Protein AF-A0A3D6D9X5-F1 (afdb_monomer_lite)

pLDDT: mean 89.34, std 12.93, range [34.41, 98.62]

Secondary structure (DSSP, 8-state):
-TTHHHHTTT--SEEEEET-SSSSEEESS--SSPPPS-S-EEE---HHHHSTT--HHHHHH---HHHHHHHHHHHHHHHHHTT--EEEE--B-----SSS--TT---S-HHHHHHHHHHHHHHHHHTT-EEEEE-TT-B-HHHHHHHHHTT----EEESSHHHHHHHHHTT----EEEE-SSEEEEESS-GGGG--S----SPP-HHHHHHHHHHHT-EEE-TTS-SS-PEEEES---SS--TT-EEEES---HHHHHHHHHHHTTSS--------

Radius of gyration: 20.23 Å; chains: 1; bounding box: 42×40×68 Å

Sequence (276 aa):
MYLVSALGLLLSGEIFLVNADTGNTVLTSVPSSILPASDVVGADIPLDVLLRDIDYLVLGACSDFSVIEALGRQIGRYLKSLGVDFWVFGSFKVIADEKTVPFDRISKSPYLTAHTIASLSRGLQIAGVVPVFDFRKGYDIDVIQALISRRAIYPFVVNDTDVAKSIKEQGFFRPYFVDMGNIWLLSEGNASYLEYSWEDLAPFDLEGIRREILRKSIVLLKPETFEGKGKIFIRELPERIPSDGAVVIFAGDPWLVELAKAVLKRKEPATGRKNW

Structure (mmCIF, N/CA/C/O backbone):
data_AF-A0A3D6D9X5-F1
#
_entry.id   AF-A0A3D6D9X5-F1
#
loop_
_atom_site.group_PDB
_atom_site.id
_atom_site.type_symbol
_atom_site.label_atom_id
_atom_site.label_alt_id
_atom_site.label_comp_id
_atom_site.label_asym_id
_atom_site.label_entity_id
_atom_site.label_seq_id
_atom_site.pdbx_PDB_ins_code
_atom_site.Cartn_x
_atom_site.Cartn_y
_atom_site.Cartn_z
_atom_site.occupancy
_atom_site.B_iso_or_equiv
_atom_site.auth_seq_id
_atom_site.auth_comp_id
_atom_site.auth_asym_id
_atom_site.auth_atom_id
_atom_site.pdbx_PDB_model_num
ATOM 1 N N . MET A 1 1 ? 0.322 -5.883 -36.326 1.00 42.81 1 MET A N 1
ATOM 2 C CA . MET A 1 1 ? 1.780 -6.122 -36.233 1.00 42.81 1 MET A CA 1
ATOM 3 C C . MET A 1 1 ? 2.637 -4.990 -36.822 1.00 42.81 1 MET A C 1
ATOM 5 O O . MET A 1 1 ? 3.736 -4.802 -36.337 1.00 42.81 1 MET A O 1
ATOM 9 N N . TYR A 1 2 ? 2.152 -4.183 -37.781 1.00 34.41 2 TYR A N 1
ATOM 10 C CA . TYR A 1 2 ? 2.924 -3.060 -38.362 1.00 34.41 2 TYR A CA 1
ATOM 11 C C . TYR A 1 2 ? 2.866 -1.721 -37.593 1.00 34.41 2 TYR A C 1
ATOM 13 O O . TYR A 1 2 ? 3.627 -0.815 -37.907 1.00 34.41 2 TYR A O 1
ATOM 21 N N . LEU A 1 3 ? 1.989 -1.575 -36.589 1.00 39.81 3 LEU A N 1
ATOM 22 C CA . LEU A 1 3 ? 1.875 -0.325 -35.816 1.00 39.81 3 LEU A CA 1
ATOM 23 C C . LEU A 1 3 ? 2.939 -0.198 -34.707 1.00 39.81 3 LEU A C 1
ATOM 25 O O . LEU A 1 3 ? 3.335 0.907 -34.357 1.00 39.81 3 LEU A O 1
ATOM 29 N N . VAL A 1 4 ? 3.414 -1.329 -34.173 1.00 44.12 4 VAL A N 1
ATOM 30 C CA . VAL A 1 4 ? 4.339 -1.377 -33.022 1.00 44.12 4 VAL A CA 1
ATOM 31 C C . VAL A 1 4 ? 5.759 -0.974 -33.433 1.00 44.12 4 VAL A C 1
ATOM 33 O O . VAL A 1 4 ? 6.450 -0.281 -32.694 1.00 44.12 4 VAL A O 1
ATOM 36 N N . SER A 1 5 ? 6.175 -1.320 -34.652 1.00 41.38 5 SER A N 1
ATOM 37 C CA . SER A 1 5 ? 7.499 -0.980 -35.184 1.00 41.38 5 SER A CA 1
ATOM 38 C C . SER A 1 5 ? 7.650 0.495 -35.575 1.00 41.38 5 SER A C 1
ATOM 40 O O . SER A 1 5 ? 8.768 1.001 -35.585 1.00 41.38 5 SER A O 1
ATOM 42 N N . ALA A 1 6 ? 6.551 1.206 -35.852 1.00 37.34 6 ALA A N 1
ATOM 43 C CA . ALA A 1 6 ? 6.591 2.633 -36.182 1.00 37.34 6 ALA A CA 1
ATOM 44 C C . ALA A 1 6 ? 6.652 3.545 -34.938 1.00 37.34 6 ALA A C 1
ATOM 46 O O . ALA A 1 6 ? 7.171 4.654 -35.030 1.00 37.34 6 ALA A O 1
ATOM 47 N N . LEU A 1 7 ? 6.178 3.082 -33.771 1.00 43.72 7 LEU A N 1
ATOM 48 C CA . LEU A 1 7 ? 6.275 3.831 -32.508 1.00 43.72 7 LEU A CA 1
ATOM 49 C C . LEU A 1 7 ? 7.650 3.714 -31.831 1.00 43.72 7 LEU A C 1
ATOM 51 O O . LEU A 1 7 ? 8.081 4.659 -31.175 1.00 43.72 7 LEU A O 1
ATOM 55 N N . GLY A 1 8 ? 8.369 2.606 -32.039 1.00 38.84 8 GLY A N 1
ATOM 56 C CA . GLY A 1 8 ? 9.698 2.381 -31.449 1.00 38.84 8 GLY A CA 1
ATOM 57 C C . GLY A 1 8 ? 10.816 3.291 -31.980 1.00 38.84 8 GLY A C 1
ATOM 58 O O . GLY A 1 8 ? 11.919 3.272 -31.449 1.00 38.84 8 GLY A O 1
ATOM 59 N N . LEU A 1 9 ? 10.553 4.091 -33.020 1.00 40.50 9 LEU A N 1
ATOM 60 C CA . LEU A 1 9 ? 11.548 4.961 -33.662 1.00 40.50 9 LEU A CA 1
ATOM 61 C C . LEU A 1 9 ? 11.472 6.436 -33.234 1.00 40.50 9 LEU A C 1
ATOM 63 O O . LEU A 1 9 ? 12.337 7.212 -33.633 1.00 40.50 9 LEU A O 1
ATOM 67 N N . LEU A 1 10 ? 10.479 6.838 -32.430 1.00 43.75 10 LEU A N 1
ATOM 68 C CA . LEU A 1 10 ? 10.271 8.249 -32.057 1.00 43.75 10 LEU A CA 1
ATOM 69 C C . LEU A 1 10 ? 10.303 8.537 -30.550 1.00 43.75 10 LEU A C 1
ATOM 71 O O . LEU A 1 10 ? 10.347 9.703 -30.167 1.00 43.75 10 LEU A O 1
ATOM 75 N N . LEU A 1 11 ? 10.333 7.515 -29.692 1.00 49.78 11 LEU A N 1
ATOM 76 C CA . LEU A 1 11 ? 10.410 7.677 -28.239 1.00 49.78 11 LEU A CA 1
ATOM 77 C C . LEU A 1 11 ? 11.507 6.752 -27.713 1.00 49.78 11 LEU A C 1
ATOM 79 O O . LEU A 1 11 ? 11.450 5.545 -27.909 1.00 49.78 11 LEU A O 1
ATOM 83 N N . SER A 1 12 ? 12.526 7.314 -27.065 1.00 59.97 12 SER A N 1
ATOM 84 C CA . SER A 1 12 ? 13.685 6.601 -26.507 1.00 59.97 12 SER A CA 1
ATOM 85 C C . SER A 1 12 ? 13.349 5.766 -25.258 1.00 59.97 12 SER A C 1
ATOM 87 O O . SER A 1 12 ? 14.160 5.693 -24.337 1.00 59.97 12 SER A O 1
ATOM 89 N N . GLY A 1 13 ? 12.131 5.229 -25.177 1.00 70.75 13 GLY A N 1
ATOM 90 C CA . GLY A 1 13 ? 11.592 4.533 -24.016 1.00 70.75 13 GLY A CA 1
ATOM 91 C C . GLY A 1 13 ? 11.236 3.086 -24.328 1.00 70.75 13 GLY A C 1
ATOM 92 O O . GLY A 1 13 ? 10.819 2.767 -25.442 1.00 70.75 13 GLY A O 1
ATOM 93 N N . GLU A 1 14 ? 11.402 2.205 -23.346 1.00 89.12 14 GLU A N 1
ATOM 94 C CA . GLU A 1 14 ? 11.004 0.806 -23.482 1.00 89.12 14 GLU A CA 1
ATOM 95 C C . GLU A 1 14 ? 9.488 0.647 -23.369 1.00 89.12 14 GLU A C 1
ATOM 97 O O . GLU A 1 14 ? 8.812 1.356 -22.623 1.00 89.12 14 GLU A O 1
ATOM 102 N N . ILE A 1 15 ? 8.954 -0.297 -24.134 1.00 89.81 15 ILE A N 1
ATOM 103 C CA . ILE A 1 15 ? 7.521 -0.547 -24.258 1.00 89.81 15 ILE A CA 1
ATOM 104 C C . ILE A 1 15 ? 7.143 -1.700 -23.336 1.00 89.81 15 ILE A C 1
ATOM 106 O O . ILE A 1 15 ? 7.773 -2.752 -23.387 1.00 89.81 15 ILE A O 1
ATOM 110 N N . PHE A 1 16 ? 6.080 -1.515 -22.558 1.00 91.50 16 PHE A N 1
ATOM 111 C CA . PHE A 1 16 ? 5.410 -2.565 -21.801 1.00 91.50 16 PHE A CA 1
ATOM 112 C C . PHE A 1 16 ? 3.998 -2.766 -22.350 1.00 91.50 16 PHE A C 1
ATOM 114 O O . PHE A 1 16 ? 3.249 -1.804 -22.525 1.00 91.50 16 PHE A O 1
ATOM 121 N N . LEU A 1 17 ? 3.633 -4.011 -22.641 1.00 89.75 17 LEU A N 1
ATOM 122 C CA . LEU A 1 17 ? 2.318 -4.371 -23.164 1.00 89.75 17 LEU A CA 1
ATOM 123 C C . LEU A 1 17 ? 1.359 -4.712 -22.021 1.00 89.75 17 LEU A C 1
ATOM 125 O O . LEU A 1 17 ? 1.711 -5.456 -21.110 1.00 89.75 17 LEU A O 1
ATOM 129 N N . VAL A 1 18 ? 0.128 -4.208 -22.070 1.00 88.38 18 VAL A N 1
ATOM 130 C CA . VAL A 1 18 ? -0.874 -4.511 -21.038 1.00 88.38 18 VAL A CA 1
ATOM 131 C C . VAL A 1 18 ? -1.609 -5.809 -21.386 1.00 88.38 18 VAL A C 1
ATOM 133 O O . VAL A 1 18 ? -2.192 -5.919 -22.463 1.00 88.38 18 VAL A O 1
ATOM 136 N N . ASN A 1 19 ? -1.606 -6.778 -20.463 1.00 84.62 19 ASN A N 1
ATOM 137 C CA . ASN A 1 19 ? -2.210 -8.112 -20.615 1.00 84.62 19 ASN A CA 1
ATOM 138 C C . ASN A 1 19 ? -1.717 -8.904 -21.849 1.00 84.62 19 ASN A C 1
ATOM 140 O O . ASN A 1 19 ? -2.516 -9.550 -22.530 1.00 84.62 19 ASN A O 1
ATOM 144 N N . ALA A 1 20 ? -0.421 -8.840 -22.161 1.00 77.31 20 ALA A N 1
ATOM 145 C CA . ALA A 1 20 ? 0.196 -9.670 -23.196 1.00 77.31 20 ALA A CA 1
ATOM 146 C C . ALA A 1 20 ? 1.107 -10.727 -22.564 1.00 77.31 20 ALA A C 1
ATOM 148 O O . ALA A 1 20 ? 1.823 -10.426 -21.630 1.00 77.31 20 ALA A O 1
ATOM 149 N N . ASP A 1 21 ? 1.154 -11.943 -23.100 1.00 68.50 21 ASP A N 1
ATOM 150 C CA . ASP A 1 21 ? 1.997 -13.013 -22.533 1.00 68.50 21 ASP A CA 1
ATOM 151 C C . ASP A 1 21 ? 3.393 -13.076 -23.187 1.00 68.50 21 ASP A C 1
ATOM 153 O O . ASP A 1 21 ? 4.041 -14.124 -23.222 1.00 68.50 21 ASP A O 1
ATOM 157 N N . THR A 1 22 ? 3.843 -11.971 -23.791 1.00 70.06 22 THR A N 1
ATOM 158 C CA . THR A 1 22 ? 5.112 -11.896 -24.528 1.00 70.06 22 THR A CA 1
ATOM 159 C C . THR A 1 22 ? 5.760 -10.532 -24.362 1.00 70.06 22 THR A C 1
ATOM 161 O O . THR A 1 22 ? 5.107 -9.514 -24.592 1.00 70.06 22 THR A O 1
ATOM 164 N N . GLY A 1 23 ? 7.065 -10.521 -24.104 1.00 82.69 23 GLY A N 1
ATOM 165 C CA . GLY A 1 23 ? 7.823 -9.291 -23.916 1.00 82.69 23 GLY A CA 1
ATOM 166 C C . GLY A 1 23 ? 7.610 -8.657 -22.538 1.00 82.69 23 GLY A C 1
ATOM 167 O O . GLY A 1 23 ? 6.932 -9.225 -21.681 1.00 82.69 23 GLY A O 1
ATOM 168 N N . ASN A 1 24 ? 8.167 -7.460 -22.341 1.00 90.25 24 ASN A N 1
ATOM 169 C CA . ASN A 1 24 ? 7.880 -6.611 -21.182 1.00 90.25 24 ASN A CA 1
ATOM 170 C C . ASN A 1 24 ? 6.361 -6.396 -21.050 1.00 90.25 24 ASN A C 1
ATOM 172 O O . ASN A 1 24 ? 5.714 -5.914 -21.987 1.00 90.25 24 ASN A O 1
ATOM 176 N N . THR A 1 25 ? 5.788 -6.729 -19.893 1.00 92.69 25 THR A N 1
ATOM 177 C CA . THR A 1 25 ? 4.327 -6.835 -19.729 1.00 92.69 25 THR A CA 1
ATOM 178 C C . THR A 1 25 ? 3.838 -6.199 -18.433 1.00 92.69 25 THR A C 1
ATOM 180 O O . THR A 1 25 ? 4.525 -6.250 -17.421 1.00 92.69 25 THR A O 1
ATOM 183 N N . VAL A 1 26 ? 2.622 -5.642 -18.439 1.00 92.75 26 VAL A N 1
ATOM 184 C CA . VAL A 1 26 ? 1.873 -5.253 -17.233 1.00 92.75 26 VAL A CA 1
ATOM 185 C C . VAL A 1 26 ? 0.575 -6.055 -17.139 1.00 92.75 26 VAL A C 1
ATOM 187 O O . VAL A 1 26 ? -0.283 -5.989 -18.020 1.00 92.75 26 VAL A O 1
ATOM 190 N N . LEU A 1 27 ? 0.416 -6.804 -16.051 1.00 92.50 27 LEU A N 1
ATOM 191 C CA . LEU A 1 27 ? -0.765 -7.607 -15.754 1.00 92.50 27 LEU A CA 1
ATOM 192 C C . LEU A 1 27 ? -1.790 -6.805 -14.959 1.00 92.50 27 LEU A C 1
ATOM 194 O O . LEU A 1 27 ? -1.475 -6.259 -13.908 1.00 92.50 27 LEU A O 1
ATOM 198 N N . THR A 1 28 ? -3.043 -6.809 -15.408 1.00 92.38 28 THR A N 1
ATOM 199 C CA . THR A 1 28 ? -4.164 -6.158 -14.691 1.00 92.38 28 THR A CA 1
ATOM 200 C C . THR A 1 28 ? -5.008 -7.138 -13.872 1.00 92.38 28 THR A C 1
ATOM 202 O O . THR A 1 28 ? -6.010 -6.772 -13.259 1.00 92.38 28 THR A O 1
ATOM 205 N N . SER A 1 29 ? -4.609 -8.411 -13.855 1.00 91.69 29 SER A N 1
ATOM 206 C CA . SER A 1 29 ? -5.249 -9.471 -13.081 1.00 91.69 29 SER A CA 1
ATOM 207 C C . SER A 1 29 ? -4.209 -10.469 -12.584 1.00 91.69 29 SER A C 1
ATOM 209 O O . SER A 1 29 ? -3.110 -10.560 -13.130 1.00 91.69 29 SER A O 1
ATOM 211 N N . VAL A 1 30 ? -4.548 -11.198 -11.521 1.00 88.81 30 VAL A N 1
ATOM 212 C CA . VAL A 1 30 ? -3.664 -12.215 -10.948 1.00 88.81 30 VAL A CA 1
ATOM 213 C C . VAL A 1 30 ? -3.547 -13.383 -11.937 1.00 88.81 30 VAL A C 1
ATOM 215 O O . VAL A 1 30 ? -4.579 -13.958 -12.294 1.00 88.81 30 VAL A O 1
ATOM 218 N N . PRO A 1 31 ? -2.332 -13.767 -12.367 1.00 86.81 31 PRO A N 1
ATOM 219 C CA . PRO A 1 31 ? -2.158 -14.884 -13.285 1.00 86.81 31 PRO A CA 1
ATOM 220 C C . PRO A 1 31 ? -2.539 -16.211 -12.612 1.00 86.81 31 PRO A C 1
ATOM 222 O O . PRO A 1 31 ? -2.294 -16.427 -11.425 1.00 86.81 31 PRO A O 1
ATOM 225 N N . SER A 1 32 ? -3.133 -17.127 -13.379 1.00 83.69 32 SER A N 1
ATOM 226 C CA . SER A 1 32 ? -3.563 -18.447 -12.889 1.00 83.69 32 SER A CA 1
ATOM 227 C C . SER A 1 32 ? -2.422 -19.455 -12.726 1.00 83.69 32 SER A C 1
ATOM 229 O O . SER A 1 32 ? -2.618 -20.532 -12.165 1.00 83.69 32 SER A O 1
ATOM 231 N N . SER A 1 33 ? -1.245 -19.140 -13.259 1.00 84.44 33 SER A N 1
ATOM 232 C CA . SER A 1 33 ? -0.048 -19.974 -13.227 1.00 84.44 33 SER A CA 1
ATOM 233 C C . SER A 1 33 ? 1.195 -19.100 -13.142 1.00 84.44 33 SER A C 1
ATOM 235 O O . SER A 1 33 ? 1.151 -17.921 -13.484 1.00 84.44 33 SER A O 1
ATOM 237 N N . ILE A 1 34 ? 2.305 -19.704 -12.723 1.00 84.88 34 ILE A N 1
ATOM 238 C CA . ILE A 1 34 ? 3.621 -19.062 -12.746 1.00 84.88 34 ILE A CA 1
ATOM 239 C C . ILE A 1 34 ? 3.928 -18.644 -14.184 1.00 84.88 34 ILE A C 1
ATOM 241 O O . ILE A 1 34 ? 3.759 -19.441 -15.115 1.00 84.88 34 ILE A O 1
ATOM 245 N N . LEU A 1 35 ? 4.349 -17.397 -14.358 1.00 83.12 35 LEU A N 1
ATOM 246 C CA . LEU A 1 35 ? 4.736 -16.877 -15.658 1.00 83.12 35 LEU A CA 1
ATOM 247 C C . LEU A 1 35 ? 6.096 -17.462 -16.056 1.00 83.12 35 LEU A C 1
ATOM 249 O O . LEU A 1 35 ? 6.959 -17.660 -15.195 1.00 83.12 35 LEU A O 1
ATOM 253 N N . PRO A 1 36 ? 6.308 -17.780 -17.343 1.00 75.25 36 PRO A N 1
ATOM 254 C CA . PRO A 1 36 ? 7.626 -18.187 -17.805 1.00 75.25 36 PRO A CA 1
ATOM 255 C C . PRO A 1 36 ? 8.639 -17.078 -17.504 1.00 75.25 36 PRO A C 1
ATOM 257 O O . PRO A 1 36 ? 8.286 -15.903 -17.514 1.00 75.25 36 PRO A O 1
ATOM 260 N N . ALA A 1 37 ? 9.901 -17.449 -17.271 1.00 67.69 37 ALA A N 1
ATOM 261 C CA . ALA A 1 37 ? 10.989 -16.479 -17.192 1.00 67.69 37 ALA A CA 1
ATOM 262 C C . ALA A 1 37 ? 11.148 -15.806 -18.566 1.00 67.69 37 ALA A C 1
ATOM 264 O O . ALA A 1 37 ? 11.799 -16.339 -19.467 1.00 67.69 37 ALA A O 1
ATOM 265 N N . SER A 1 38 ? 10.455 -14.688 -18.733 1.00 65.62 38 SER A N 1
ATOM 266 C CA . SER A 1 38 ? 10.484 -13.804 -19.889 1.00 65.62 38 SER A CA 1
ATOM 267 C C . SER A 1 38 ? 11.138 -12.479 -19.497 1.00 65.62 38 SER A C 1
ATOM 269 O O . SER A 1 38 ? 11.741 -12.361 -18.434 1.00 65.62 38 SER A O 1
ATOM 271 N N . ASP A 1 39 ? 11.007 -11.485 -20.369 1.00 85.38 39 ASP A N 1
ATOM 272 C CA . ASP A 1 39 ? 11.195 -10.073 -20.043 1.00 85.38 39 ASP A CA 1
ATOM 273 C C . ASP A 1 39 ? 10.420 -9.649 -18.770 1.00 85.38 39 ASP A C 1
ATOM 275 O O . ASP A 1 39 ? 9.565 -10.385 -18.270 1.00 85.38 39 ASP A O 1
ATOM 279 N N . VAL A 1 40 ? 10.696 -8.438 -18.276 1.00 91.81 40 VAL A N 1
ATOM 280 C CA . VAL A 1 40 ? 10.209 -7.921 -16.986 1.00 91.81 40 VAL A CA 1
ATOM 281 C C . VAL A 1 40 ? 8.684 -7.856 -16.928 1.00 91.81 40 VAL A C 1
ATOM 283 O O . VAL A 1 40 ? 8.027 -7.292 -17.813 1.00 91.81 40 VAL A O 1
ATOM 286 N N . VAL A 1 41 ? 8.120 -8.363 -15.828 1.00 94.06 41 VAL A N 1
ATOM 287 C CA . VAL A 1 41 ? 6.671 -8.389 -15.600 1.00 94.06 41 VAL A CA 1
ATOM 288 C C . VAL A 1 41 ? 6.259 -7.444 -1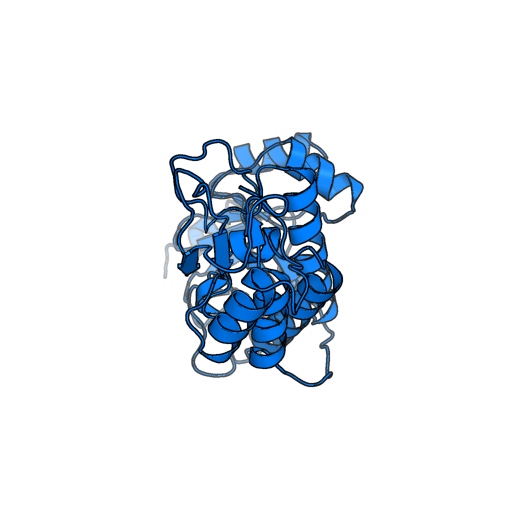4.474 1.00 94.06 41 VAL A C 1
ATOM 290 O O . VAL A 1 41 ? 6.686 -7.560 -13.327 1.00 94.06 41 VAL A O 1
ATOM 293 N N . GLY A 1 42 ? 5.338 -6.539 -14.781 1.00 95.38 42 GLY A N 1
ATOM 294 C CA . GLY A 1 42 ? 4.638 -5.702 -13.817 1.00 95.38 42 GLY A CA 1
ATOM 295 C C . GLY A 1 42 ? 3.251 -6.214 -13.466 1.00 95.38 42 GLY A C 1
ATOM 296 O O . GLY A 1 42 ? 2.586 -6.851 -14.280 1.00 95.38 42 GLY A O 1
ATOM 297 N N . ALA A 1 43 ? 2.764 -5.849 -12.286 1.00 96.38 43 ALA A N 1
ATOM 298 C CA . ALA A 1 43 ? 1.361 -5.972 -11.910 1.00 96.38 43 ALA A CA 1
ATOM 299 C C . ALA A 1 43 ? 0.747 -4.588 -11.644 1.00 96.38 43 ALA A C 1
ATOM 301 O O . ALA A 1 43 ? 1.295 -3.806 -10.874 1.00 96.38 43 ALA A O 1
ATOM 302 N N . ASP A 1 44 ? -0.416 -4.315 -12.227 1.00 96.75 44 ASP A N 1
ATOM 303 C CA . ASP A 1 44 ? -1.310 -3.187 -11.934 1.00 96.75 44 ASP A CA 1
ATOM 304 C C . ASP A 1 44 ? -2.637 -3.746 -11.404 1.00 96.75 44 ASP A C 1
ATOM 306 O O . ASP A 1 44 ? -3.670 -3.759 -12.074 1.00 96.75 44 ASP A O 1
ATOM 310 N N . ILE A 1 45 ? -2.558 -4.336 -10.207 1.00 95.31 45 ILE A N 1
ATOM 311 C CA . ILE A 1 45 ? -3.656 -5.060 -9.559 1.00 95.31 45 ILE A CA 1
ATOM 312 C C . ILE A 1 45 ? -4.020 -4.332 -8.260 1.00 95.31 45 ILE A C 1
ATOM 314 O O . ILE A 1 45 ? -3.130 -4.116 -7.428 1.00 95.31 45 ILE A O 1
ATOM 318 N N . PRO A 1 46 ? -5.302 -3.985 -8.041 1.00 93.31 46 PRO A N 1
ATOM 319 C CA . PRO A 1 46 ? -5.752 -3.356 -6.804 1.00 93.31 46 PRO A CA 1
ATOM 320 C C . PRO A 1 46 ? -5.448 -4.187 -5.549 1.00 93.31 46 PRO A C 1
ATOM 322 O O . PRO A 1 46 ? -5.511 -5.418 -5.554 1.00 93.31 46 PRO A O 1
ATOM 325 N N . LEU A 1 47 ? -5.155 -3.505 -4.439 1.00 94.56 47 LEU A N 1
ATOM 326 C CA . LEU A 1 47 ? -4.810 -4.149 -3.167 1.00 94.56 47 LEU A CA 1
ATOM 327 C C . LEU A 1 47 ? -5.927 -5.065 -2.637 1.00 94.56 47 LEU A C 1
ATOM 329 O O . LEU A 1 47 ? -5.636 -6.146 -2.133 1.00 94.56 47 LEU A O 1
ATOM 333 N N . ASP A 1 48 ? -7.186 -4.665 -2.783 1.00 90.88 48 ASP A N 1
ATOM 334 C CA . ASP A 1 48 ? -8.356 -5.424 -2.331 1.00 90.88 48 ASP A CA 1
ATOM 335 C C . ASP A 1 48 ? -8.605 -6.698 -3.157 1.00 90.88 48 ASP A C 1
ATOM 337 O O . ASP A 1 48 ? -9.217 -7.647 -2.658 1.00 90.88 48 ASP A O 1
ATOM 341 N N . VAL A 1 49 ? -8.081 -6.752 -4.388 1.00 91.50 49 VAL A N 1
ATOM 342 C CA . VAL A 1 49 ? -8.040 -7.965 -5.221 1.00 91.50 49 VAL A CA 1
ATOM 343 C C . VAL A 1 49 ? -6.949 -8.924 -4.738 1.00 91.50 49 VAL A C 1
ATOM 345 O O . VAL A 1 49 ? -7.173 -10.133 -4.703 1.00 91.50 49 VAL A O 1
ATOM 348 N N . LEU A 1 50 ? -5.784 -8.405 -4.337 1.00 93.00 50 LEU A N 1
ATOM 349 C CA . LEU A 1 50 ? -4.691 -9.219 -3.789 1.00 93.00 50 LEU A CA 1
ATOM 350 C C . LEU A 1 50 ? -5.002 -9.738 -2.380 1.00 93.00 50 LEU A C 1
ATOM 352 O O . LEU A 1 50 ? -4.597 -10.845 -2.023 1.00 93.00 50 LEU A O 1
ATOM 356 N N . LEU A 1 51 ? -5.707 -8.944 -1.572 1.00 94.19 51 LEU A N 1
ATOM 357 C CA . LEU A 1 51 ? -6.031 -9.285 -0.196 1.00 94.19 51 LEU A CA 1
ATOM 358 C C . LEU A 1 51 ? -7.413 -8.764 0.201 1.00 94.19 51 LEU A C 1
ATOM 360 O O . LEU A 1 51 ? -7.618 -7.577 0.453 1.00 94.19 51 LEU A O 1
ATOM 364 N N . ARG A 1 52 ? -8.366 -9.693 0.323 1.00 93.25 52 ARG A N 1
ATOM 365 C CA . ARG A 1 52 ? -9.760 -9.379 0.651 1.00 93.25 52 ARG A CA 1
ATOM 366 C C . ARG A 1 52 ? -9.871 -8.539 1.924 1.00 93.25 52 ARG A C 1
ATOM 368 O O . ARG A 1 52 ? -9.241 -8.841 2.936 1.00 93.25 52 ARG A O 1
ATOM 375 N N . ASP A 1 53 ? -10.769 -7.559 1.894 1.00 93.31 53 ASP A N 1
ATOM 376 C CA . ASP A 1 53 ? -11.103 -6.655 3.003 1.00 93.31 53 ASP A CA 1
ATOM 377 C C . ASP A 1 53 ? -9.991 -5.670 3.399 1.00 93.31 53 ASP A C 1
ATOM 379 O O . ASP A 1 53 ? -10.210 -4.859 4.300 1.00 93.31 53 ASP A O 1
ATOM 383 N N . ILE A 1 54 ? -8.830 -5.706 2.737 1.00 95.88 54 ILE A N 1
ATOM 384 C CA . ILE A 1 54 ? -7.736 -4.761 2.957 1.00 95.88 54 ILE A CA 1
ATOM 385 C C . ILE A 1 54 ? -7.738 -3.734 1.829 1.00 95.88 54 ILE A C 1
ATOM 387 O O . ILE A 1 54 ? -7.380 -4.025 0.695 1.00 95.88 54 ILE A O 1
ATOM 391 N N . ASP A 1 55 ? -8.125 -2.512 2.167 1.00 94.56 55 ASP A N 1
ATOM 392 C CA . ASP A 1 55 ? -8.038 -1.345 1.295 1.00 94.56 55 ASP A CA 1
ATOM 393 C C . ASP A 1 55 ? -7.129 -0.278 1.929 1.00 94.56 55 ASP A C 1
ATOM 395 O O . ASP A 1 55 ? -6.602 -0.449 3.036 1.00 94.56 55 ASP A O 1
ATOM 399 N N . TYR A 1 56 ? -6.888 0.823 1.216 1.00 95.31 56 TYR A N 1
ATOM 400 C CA . TYR A 1 56 ? -5.961 1.853 1.684 1.00 95.31 56 TYR A CA 1
ATOM 401 C C . TYR A 1 56 ? -6.435 2.530 2.971 1.00 95.31 56 TYR A C 1
ATOM 403 O O . TYR A 1 56 ? -5.598 2.895 3.804 1.00 95.31 56 TYR A O 1
ATOM 411 N N . LEU A 1 57 ? -7.749 2.633 3.179 1.00 94.56 57 LEU A N 1
ATOM 412 C CA . LEU A 1 57 ? -8.301 3.178 4.411 1.00 94.56 57 LEU A CA 1
ATOM 413 C C . LEU A 1 57 ? -8.006 2.263 5.601 1.00 94.56 57 LEU A C 1
ATOM 415 O O . LEU A 1 57 ? -7.627 2.768 6.662 1.00 94.56 57 LEU A O 1
ATOM 419 N N . VAL A 1 58 ? -8.115 0.940 5.422 1.00 96.06 58 VAL A N 1
ATOM 420 C CA . VAL A 1 58 ? -7.708 -0.039 6.447 1.00 96.06 58 VAL A CA 1
ATOM 421 C C . VAL A 1 58 ? -6.236 0.138 6.804 1.00 96.06 58 VAL A C 1
ATOM 423 O O . VAL A 1 58 ? -5.898 0.205 7.985 1.00 96.06 58 VAL A O 1
ATOM 426 N N . LEU A 1 59 ? -5.357 0.286 5.807 1.00 96.44 59 LEU A N 1
ATOM 427 C CA . LEU A 1 59 ? -3.931 0.505 6.069 1.00 96.44 59 LEU A CA 1
ATOM 428 C C . LEU A 1 59 ? -3.679 1.786 6.867 1.00 96.44 59 LEU A C 1
ATOM 430 O O . LEU A 1 59 ? -2.859 1.779 7.778 1.00 96.44 59 LEU A O 1
ATOM 434 N N . GLY A 1 60 ? -4.402 2.870 6.581 1.00 95.00 60 GLY A N 1
ATOM 435 C CA . GLY A 1 60 ? -4.277 4.105 7.356 1.00 95.00 60 GLY A CA 1
ATOM 436 C C . GLY A 1 60 ? -4.847 4.017 8.775 1.00 95.00 60 GLY A C 1
ATOM 437 O O . GLY A 1 60 ? -4.401 4.758 9.655 1.00 95.00 60 GLY A O 1
ATOM 438 N N . ALA A 1 61 ? -5.814 3.128 9.015 1.00 95.50 61 ALA A N 1
ATOM 439 C CA . ALA A 1 61 ? -6.336 2.855 10.350 1.00 95.50 61 ALA A CA 1
ATOM 440 C C . ALA A 1 61 ? -5.368 1.986 11.171 1.00 95.50 61 ALA A C 1
ATOM 442 O O . ALA A 1 61 ? -5.325 2.112 12.399 1.00 95.50 61 ALA A O 1
ATOM 443 N N . CYS A 1 62 ? -4.568 1.143 10.511 1.00 96.25 62 CYS A N 1
ATOM 444 C CA . CYS A 1 62 ? -3.513 0.355 11.135 1.00 96.25 62 CYS A CA 1
ATOM 445 C C . CYS A 1 62 ? -2.376 1.260 11.630 1.00 96.25 62 CYS A C 1
ATOM 447 O O . CYS A 1 62 ? -1.541 1.733 10.864 1.00 96.25 62 CYS A O 1
ATOM 449 N N . SER A 1 63 ? -2.293 1.464 12.946 1.00 83.94 63 SER A N 1
ATOM 450 C CA . SER A 1 63 ? -1.253 2.319 13.550 1.00 83.94 63 SER A CA 1
ATOM 451 C C . SER A 1 63 ? 0.126 1.649 13.647 1.00 83.94 63 SER A C 1
ATOM 453 O O . SER A 1 63 ? 1.065 2.257 14.161 1.00 83.94 63 SER A O 1
ATOM 455 N N . ASP A 1 64 ? 0.257 0.398 13.197 1.00 95.31 64 ASP A N 1
ATOM 456 C CA . ASP A 1 64 ? 1.503 -0.365 13.249 1.00 95.31 64 ASP A CA 1
ATOM 457 C C . ASP A 1 64 ? 2.127 -0.512 11.859 1.00 95.31 64 ASP A C 1
ATOM 459 O O . ASP A 1 64 ? 1.782 -1.390 11.064 1.00 95.31 64 ASP A O 1
ATOM 463 N N . PHE A 1 65 ? 3.092 0.360 11.585 1.00 96.12 65 PHE A N 1
ATOM 464 C CA . PHE A 1 65 ? 3.821 0.389 10.321 1.00 96.12 65 PHE A CA 1
ATOM 465 C C . PHE A 1 65 ? 4.734 -0.820 10.111 1.00 96.12 65 PHE A C 1
ATOM 467 O O . PHE A 1 65 ? 5.080 -1.108 8.967 1.00 96.12 65 PHE A O 1
ATOM 474 N N . SER A 1 66 ? 5.090 -1.548 11.174 1.00 97.31 66 SER A N 1
ATOM 475 C CA . SER A 1 66 ? 5.868 -2.787 11.055 1.00 97.31 66 SER A CA 1
ATOM 476 C C . SER A 1 66 ? 5.012 -3.897 10.449 1.00 97.31 66 SER A C 1
ATOM 478 O O . SER A 1 66 ? 5.495 -4.681 9.635 1.00 97.31 66 SER A O 1
ATOM 480 N N . VAL A 1 67 ? 3.720 -3.928 10.788 1.00 97.56 67 VAL A N 1
ATOM 481 C CA . VAL A 1 67 ? 2.756 -4.868 10.197 1.00 97.56 67 VAL A CA 1
ATOM 482 C C . VAL A 1 67 ? 2.434 -4.483 8.753 1.00 97.56 67 VAL A C 1
ATOM 484 O O . VAL A 1 67 ? 2.313 -5.361 7.906 1.00 97.56 67 VAL A O 1
ATOM 487 N N . ILE A 1 68 ? 2.384 -3.187 8.428 1.00 98.25 68 ILE A N 1
ATOM 488 C CA . ILE A 1 68 ? 2.253 -2.723 7.034 1.00 98.25 68 ILE A CA 1
ATOM 489 C C . ILE A 1 68 ? 3.485 -3.114 6.200 1.00 98.25 68 ILE A C 1
ATOM 491 O O . ILE A 1 68 ? 3.347 -3.553 5.060 1.00 98.25 68 ILE A O 1
ATOM 495 N N . GLU A 1 69 ? 4.695 -3.009 6.757 1.00 98.38 69 GLU A N 1
ATOM 496 C CA . GLU A 1 69 ? 5.901 -3.511 6.090 1.00 98.38 69 GLU A CA 1
ATOM 497 C C . GLU A 1 69 ? 5.838 -5.032 5.895 1.00 98.38 69 GLU A C 1
ATOM 499 O O . GLU A 1 69 ? 6.116 -5.525 4.802 1.00 98.38 69 GLU A O 1
ATOM 504 N N . ALA A 1 70 ? 5.426 -5.785 6.919 1.00 97.62 70 ALA A N 1
ATOM 505 C CA . ALA A 1 70 ? 5.250 -7.231 6.816 1.00 97.62 70 ALA A CA 1
ATOM 506 C C . ALA A 1 70 ? 4.192 -7.617 5.765 1.00 97.62 70 ALA A C 1
ATOM 508 O O . ALA A 1 70 ? 4.407 -8.571 5.019 1.00 97.62 70 ALA A O 1
ATOM 509 N N . LEU A 1 71 ? 3.108 -6.846 5.636 1.00 98.00 71 LEU A N 1
ATOM 510 C CA . LEU A 1 71 ? 2.136 -6.990 4.552 1.00 98.00 71 LEU A CA 1
ATOM 511 C C . LEU A 1 71 ? 2.802 -6.806 3.186 1.00 98.00 71 LEU A C 1
ATOM 513 O O . LEU A 1 71 ? 2.618 -7.646 2.309 1.00 98.00 71 LEU A O 1
ATOM 517 N N . GLY A 1 72 ? 3.618 -5.762 3.021 1.00 97.94 72 GLY A N 1
ATOM 518 C CA . GLY A 1 72 ? 4.377 -5.538 1.789 1.00 97.94 72 GLY A CA 1
ATOM 519 C C . GLY A 1 72 ? 5.288 -6.711 1.446 1.00 97.94 72 GLY A C 1
ATOM 520 O O . GLY A 1 72 ? 5.348 -7.116 0.289 1.00 97.94 72 GLY A O 1
ATOM 521 N N . ARG A 1 73 ? 5.933 -7.320 2.450 1.00 97.44 73 ARG A N 1
ATOM 522 C CA . ARG A 1 73 ? 6.744 -8.530 2.243 1.00 97.44 73 ARG A CA 1
ATOM 523 C C . ARG A 1 73 ? 5.898 -9.711 1.777 1.00 97.44 73 ARG A C 1
ATOM 525 O O . ARG A 1 73 ? 6.286 -10.387 0.834 1.00 97.44 73 ARG A O 1
ATOM 532 N N . GLN A 1 74 ? 4.749 -9.962 2.405 1.00 97.62 74 GLN A N 1
ATOM 533 C CA . GLN A 1 74 ? 3.880 -11.085 2.032 1.00 97.62 74 GLN A CA 1
ATOM 534 C C . GLN A 1 74 ? 3.281 -10.909 0.629 1.00 97.62 74 GLN A C 1
ATOM 536 O O . GLN A 1 74 ? 3.295 -11.853 -0.157 1.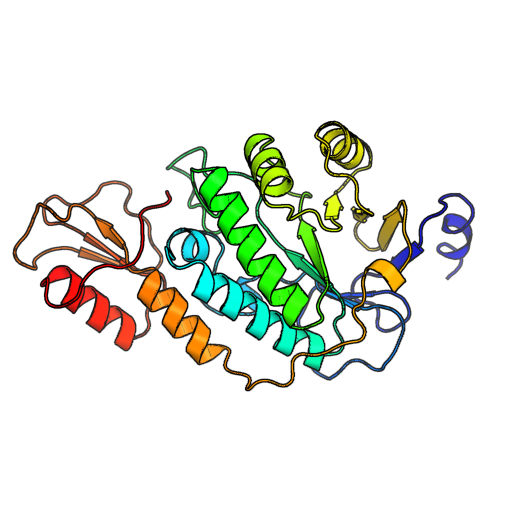00 97.62 74 GLN A O 1
ATOM 541 N N . ILE A 1 75 ? 2.829 -9.699 0.279 1.00 97.00 75 ILE A N 1
ATOM 542 C CA . ILE A 1 75 ? 2.380 -9.381 -1.086 1.00 97.00 75 ILE A CA 1
ATOM 543 C C . ILE A 1 75 ? 3.534 -9.554 -2.075 1.00 97.00 75 ILE A C 1
ATOM 545 O O . ILE A 1 75 ? 3.360 -10.195 -3.106 1.00 97.00 75 ILE A O 1
ATOM 549 N N . GLY A 1 76 ? 4.722 -9.039 -1.754 1.00 96.50 76 GLY A N 1
ATOM 550 C CA . GLY A 1 76 ? 5.890 -9.173 -2.619 1.00 96.50 76 GLY A CA 1
ATOM 551 C C . GLY A 1 76 ? 6.276 -10.633 -2.859 1.00 96.50 76 GLY A C 1
ATOM 552 O O . GLY A 1 76 ? 6.485 -11.015 -4.001 1.00 96.50 76 GLY A O 1
ATOM 553 N N . ARG A 1 77 ? 6.271 -11.485 -1.824 1.00 95.44 77 ARG A N 1
ATOM 554 C CA . ARG A 1 77 ? 6.520 -12.931 -1.976 1.00 95.44 77 ARG A CA 1
ATOM 555 C C . ARG A 1 77 ? 5.471 -13.602 -2.852 1.00 95.44 77 ARG A C 1
ATOM 557 O O . ARG A 1 77 ? 5.825 -14.409 -3.706 1.00 95.44 77 ARG A O 1
ATOM 564 N N . TYR A 1 78 ? 4.197 -13.254 -2.660 1.00 94.50 78 TYR A N 1
ATOM 565 C CA . TYR A 1 78 ? 3.118 -13.762 -3.502 1.00 94.50 78 TYR A CA 1
ATOM 566 C C . TYR A 1 78 ? 3.360 -13.418 -4.973 1.00 94.50 78 TYR A C 1
ATOM 568 O O . TYR A 1 78 ? 3.399 -14.305 -5.819 1.00 94.50 78 TYR A O 1
ATOM 576 N N . LEU A 1 79 ? 3.594 -12.140 -5.263 1.00 94.62 79 LEU A N 1
ATOM 577 C CA . LEU A 1 79 ? 3.840 -11.652 -6.615 1.00 94.62 79 LEU A CA 1
ATOM 578 C C . LEU A 1 79 ? 5.110 -12.260 -7.222 1.00 94.62 79 LEU A C 1
ATOM 580 O O . LEU A 1 79 ? 5.071 -12.756 -8.347 1.00 94.62 79 LEU A O 1
ATOM 584 N N . LYS A 1 80 ? 6.209 -12.326 -6.465 1.00 93.00 80 LYS A N 1
ATOM 585 C CA . LYS A 1 80 ? 7.464 -12.905 -6.953 1.00 93.00 80 LYS A CA 1
ATOM 586 C C . LYS A 1 80 ? 7.329 -14.396 -7.260 1.00 93.00 80 LYS A C 1
ATOM 588 O O . LYS A 1 80 ? 7.855 -14.849 -8.269 1.00 93.00 80 LYS A O 1
ATOM 593 N N . SER A 1 81 ? 6.533 -15.138 -6.480 1.00 91.62 81 SER A N 1
ATOM 594 C CA . SER A 1 81 ? 6.219 -16.550 -6.766 1.00 91.62 81 SER A CA 1
ATOM 595 C C . SER A 1 81 ? 5.460 -16.762 -8.083 1.00 91.62 81 SER A C 1
ATOM 597 O O . SER A 1 81 ? 5.467 -17.865 -8.625 1.00 91.62 81 SER A O 1
ATOM 599 N N . LEU A 1 82 ? 4.827 -15.708 -8.608 1.00 91.94 82 LEU A N 1
ATOM 600 C CA . LEU A 1 82 ? 4.135 -15.705 -9.896 1.00 91.94 82 LEU A CA 1
ATOM 601 C C . LEU A 1 82 ? 5.024 -15.201 -11.044 1.00 91.94 82 LEU A C 1
ATOM 603 O O . LEU A 1 82 ? 4.572 -15.202 -12.186 1.00 91.94 82 LEU A O 1
ATOM 607 N N . GLY A 1 83 ? 6.267 -14.797 -10.760 1.00 91.88 83 GLY A N 1
ATOM 608 C CA . GLY A 1 83 ? 7.178 -14.202 -11.739 1.00 91.88 83 GLY A CA 1
ATOM 609 C C . GLY A 1 83 ? 6.965 -12.702 -11.959 1.00 91.88 83 GLY A C 1
ATOM 610 O O . GLY A 1 83 ? 7.334 -12.199 -13.008 1.00 91.88 83 GLY A O 1
ATOM 611 N N . VAL A 1 84 ? 6.343 -11.989 -11.011 1.00 94.00 84 VAL A N 1
ATOM 612 C CA . VAL A 1 84 ? 6.158 -10.530 -11.087 1.00 94.00 84 VAL A CA 1
ATOM 613 C C . VAL A 1 84 ? 7.358 -9.807 -10.470 1.00 94.00 84 VAL A C 1
ATOM 615 O O . VAL A 1 84 ? 7.750 -10.089 -9.335 1.00 94.00 84 VAL A O 1
ATOM 618 N N . ASP A 1 85 ? 7.899 -8.830 -11.193 1.00 95.62 85 ASP A N 1
ATOM 619 C CA . ASP A 1 85 ? 9.093 -8.065 -10.827 1.00 95.62 85 ASP A CA 1
ATOM 620 C C . ASP A 1 85 ? 8.776 -6.718 -10.189 1.00 95.62 85 ASP A C 1
ATOM 622 O O . ASP A 1 85 ? 9.494 -6.281 -9.288 1.00 95.62 85 ASP A O 1
ATOM 626 N N . PHE A 1 86 ? 7.674 -6.082 -10.590 1.00 97.56 86 PHE A N 1
ATOM 627 C CA . PHE A 1 86 ? 7.227 -4.828 -9.996 1.00 97.56 86 PHE A CA 1
ATOM 628 C C . PHE A 1 86 ? 5.719 -4.781 -9.771 1.00 97.56 86 PHE A C 1
ATOM 630 O O . PHE A 1 86 ? 4.941 -5.434 -10.463 1.00 97.56 86 PHE A O 1
ATOM 637 N N . TRP A 1 87 ? 5.289 -3.971 -8.806 1.00 98.31 87 TRP A N 1
ATOM 638 C CA . TRP A 1 87 ? 3.870 -3.757 -8.526 1.00 98.31 87 TRP A CA 1
ATOM 639 C C . TRP A 1 87 ? 3.541 -2.274 -8.480 1.00 98.31 87 TRP A C 1
ATOM 641 O O . TRP A 1 87 ? 4.191 -1.502 -7.774 1.00 98.31 87 TRP A O 1
ATOM 651 N N . VAL A 1 88 ? 2.515 -1.898 -9.234 1.00 98.12 88 VAL A N 1
ATOM 652 C CA . VAL A 1 88 ? 1.946 -0.560 -9.306 1.00 98.12 88 VAL A CA 1
ATOM 653 C C . VAL A 1 88 ? 0.890 -0.434 -8.224 1.00 98.12 88 VAL A C 1
ATOM 655 O O . VAL A 1 88 ? -0.097 -1.168 -8.210 1.00 98.12 88 VAL A O 1
ATOM 658 N N . PHE A 1 89 ? 1.104 0.486 -7.291 1.00 97.12 89 PHE A N 1
ATOM 659 C CA . PHE A 1 89 ? 0.181 0.689 -6.186 1.00 97.12 89 PHE A CA 1
ATOM 660 C C . PHE A 1 89 ? 0.263 2.102 -5.618 1.00 97.12 89 PHE A C 1
ATOM 662 O O . PHE A 1 89 ? 1.181 2.884 -5.874 1.00 97.12 89 PHE A O 1
ATOM 669 N N . GLY A 1 90 ? -0.690 2.384 -4.741 1.00 93.94 90 GLY A N 1
ATOM 670 C CA . GLY A 1 90 ? -0.681 3.530 -3.857 1.00 93.94 90 GLY A CA 1
ATOM 671 C C . GLY A 1 90 ? -1.821 4.487 -4.144 1.00 93.94 90 GLY A C 1
ATOM 672 O O . GLY A 1 90 ? -2.446 4.485 -5.199 1.00 93.94 90 GLY A O 1
ATOM 673 N N . SER A 1 91 ? -2.088 5.316 -3.146 1.00 92.62 91 SER A N 1
ATOM 674 C CA . SER A 1 91 ? -3.000 6.440 -3.248 1.00 92.62 91 SER A CA 1
ATOM 675 C C . SER A 1 91 ? -2.338 7.624 -2.574 1.00 92.62 91 SER A C 1
ATOM 677 O O . SER A 1 91 ? -2.007 7.578 -1.387 1.00 92.62 91 SER A O 1
ATOM 679 N N . PHE A 1 92 ? -2.090 8.661 -3.365 1.00 95.75 92 PHE A N 1
ATOM 680 C CA . PHE A 1 92 ? -1.262 9.798 -2.966 1.00 95.75 92 PHE A CA 1
ATOM 681 C C . PHE A 1 92 ? -2.082 11.064 -2.732 1.00 95.75 92 PHE A C 1
ATOM 683 O O . PHE A 1 92 ? -1.506 12.118 -2.470 1.00 95.75 92 PHE A O 1
ATOM 690 N N . LYS A 1 93 ? -3.414 10.949 -2.804 1.00 93.69 93 LYS A N 1
ATOM 691 C CA . LYS A 1 93 ? -4.358 11.971 -2.357 1.00 93.69 93 LYS A CA 1
ATOM 692 C C . LYS A 1 93 ? -4.848 11.661 -0.948 1.00 93.69 93 LYS A C 1
ATOM 694 O O . LYS A 1 93 ? -5.286 10.548 -0.656 1.00 93.69 93 LYS A O 1
ATOM 699 N N . VAL A 1 94 ? -4.839 12.667 -0.089 1.00 93.44 94 VAL A N 1
ATOM 700 C CA . VAL A 1 94 ? -5.394 12.625 1.256 1.00 93.44 94 VAL A CA 1
ATOM 701 C C . VAL A 1 94 ? -6.908 12.720 1.213 1.00 93.44 94 VAL A C 1
ATOM 703 O O . VAL A 1 94 ? -7.519 13.152 0.234 1.00 93.44 94 VAL A O 1
ATOM 706 N N . ILE A 1 95 ? -7.545 12.309 2.298 1.00 91.00 95 ILE A N 1
ATOM 707 C CA . ILE A 1 95 ? -8.986 12.464 2.488 1.00 91.00 95 ILE A CA 1
ATOM 708 C C . ILE A 1 95 ? -9.270 13.955 2.704 1.00 91.00 95 ILE A C 1
ATOM 710 O O . ILE A 1 95 ? -8.859 14.522 3.712 1.00 91.00 95 ILE A O 1
ATOM 714 N N . ALA A 1 96 ? -9.935 14.597 1.743 1.00 80.69 96 ALA A N 1
ATOM 715 C CA . ALA A 1 96 ? -10.216 16.036 1.788 1.00 80.69 96 ALA A CA 1
ATOM 716 C C . ALA A 1 96 ? -11.610 16.359 2.358 1.00 80.69 96 ALA A C 1
ATOM 718 O O . ALA A 1 96 ? -11.818 17.430 2.921 1.00 80.69 96 ALA A O 1
ATOM 719 N N . ASP A 1 97 ? -12.560 15.434 2.216 1.00 70.56 97 ASP A N 1
ATOM 720 C CA . ASP A 1 97 ? -13.974 15.601 2.553 1.00 70.56 97 ASP A CA 1
ATOM 721 C C . ASP A 1 97 ? -14.484 14.331 3.261 1.00 70.56 97 ASP A C 1
ATOM 723 O O . ASP A 1 97 ? -13.985 13.236 3.013 1.00 70.56 97 ASP A O 1
ATOM 727 N N . GLU A 1 98 ? -15.436 14.488 4.187 1.00 62.16 98 GLU A N 1
ATOM 728 C CA . GLU A 1 98 ? -16.032 13.371 4.946 1.00 62.16 98 GLU A CA 1
ATOM 729 C C . GLU A 1 98 ? -17.258 12.751 4.247 1.00 62.16 98 GLU A C 1
ATOM 731 O O . GLU A 1 98 ? -17.840 11.802 4.764 1.00 62.16 98 GLU A O 1
ATOM 736 N N . LYS A 1 99 ? -17.693 13.298 3.103 1.00 55.94 99 LYS A N 1
ATOM 737 C CA . LYS A 1 99 ? -18.949 12.927 2.428 1.00 55.94 99 LYS A CA 1
ATOM 738 C C . LYS A 1 99 ? -18.767 11.832 1.382 1.00 55.94 99 LYS A C 1
ATOM 740 O O . LYS A 1 99 ? -19.746 11.199 0.996 1.00 55.94 99 LYS A O 1
ATOM 745 N N . THR A 1 100 ? -17.544 11.601 0.917 1.00 57.34 100 THR A N 1
ATOM 746 C CA . THR A 1 100 ? -17.204 10.500 0.012 1.00 57.34 100 THR A CA 1
ATOM 747 C C . THR A 1 100 ? -16.454 9.417 0.772 1.00 57.34 100 THR A C 1
ATOM 749 O O . THR A 1 100 ? -15.484 9.699 1.468 1.00 57.34 100 THR A O 1
ATOM 752 N N . VAL A 1 101 ? -16.927 8.171 0.676 1.00 63.44 101 VAL A N 1
ATOM 753 C CA . VAL A 1 101 ? -16.337 7.048 1.414 1.00 63.44 101 VAL A CA 1
ATOM 754 C C . VAL A 1 101 ? -14.940 6.755 0.851 1.00 63.44 101 VAL A C 1
ATOM 756 O O . VAL A 1 101 ? -14.842 6.295 -0.287 1.00 63.44 101 VAL A O 1
ATOM 759 N N . PRO A 1 102 ? -13.850 7.009 1.597 1.00 78.00 102 PRO A N 1
ATOM 760 C CA . PRO A 1 102 ? -12.524 7.113 1.005 1.00 78.00 102 PRO A CA 1
ATOM 761 C C . PRO A 1 102 ? -11.739 5.799 1.119 1.00 78.00 102 PRO A C 1
ATOM 763 O O . PRO A 1 102 ? -10.588 5.808 1.545 1.00 78.00 102 PRO A O 1
ATOM 766 N N . PHE A 1 103 ? -12.347 4.654 0.778 1.00 84.62 103 PHE A N 1
ATOM 767 C CA . PHE A 1 103 ? -11.665 3.346 0.852 1.00 84.62 103 PHE A CA 1
ATOM 768 C C . PHE A 1 103 ? -10.409 3.279 -0.032 1.00 84.62 103 PHE A C 1
ATOM 770 O O . PHE A 1 103 ? -9.470 2.540 0.255 1.00 84.62 103 PHE A O 1
ATOM 777 N N . ASP A 1 104 ? -10.362 4.099 -1.081 1.00 88.25 104 ASP A N 1
ATOM 778 C CA . ASP A 1 104 ? -9.219 4.247 -1.971 1.00 88.25 104 ASP A CA 1
ATOM 779 C C . ASP A 1 104 ? -8.147 5.219 -1.448 1.00 88.25 104 ASP A C 1
ATOM 781 O O . ASP A 1 104 ? -7.153 5.429 -2.138 1.00 88.25 104 ASP A O 1
ATOM 785 N N . ARG A 1 105 ? -8.301 5.817 -0.257 1.00 93.00 105 ARG A N 1
ATOM 786 C CA . ARG A 1 105 ? -7.332 6.756 0.339 1.00 93.00 105 ARG A CA 1
ATOM 787 C C . ARG A 1 105 ? -6.876 6.297 1.712 1.00 93.00 105 ARG A C 1
ATOM 789 O O . ARG A 1 105 ? -7.614 5.676 2.464 1.00 93.00 105 ARG A O 1
ATOM 796 N N . ILE A 1 106 ? -5.651 6.677 2.068 1.00 94.75 106 ILE A N 1
ATOM 797 C CA . ILE A 1 106 ? -5.040 6.242 3.327 1.00 94.75 106 ILE A CA 1
ATOM 798 C C . ILE A 1 106 ? -5.483 7.107 4.500 1.00 94.75 106 ILE A C 1
ATOM 800 O O . ILE A 1 106 ? -5.845 6.588 5.546 1.00 94.75 106 ILE A O 1
ATOM 804 N N . SER A 1 107 ? -5.397 8.432 4.401 1.00 94.19 107 SER A N 1
ATOM 805 C CA . SER A 1 107 ? -5.660 9.299 5.552 1.00 94.19 107 SER A CA 1
ATOM 806 C C . SER A 1 107 ? -5.911 10.743 5.142 1.00 94.19 107 SER A C 1
ATOM 808 O O . SER A 1 107 ? -5.475 11.173 4.081 1.00 94.19 107 SER A O 1
ATOM 810 N N . LYS A 1 108 ? -6.529 11.527 6.031 1.00 93.25 108 LYS A N 1
ATOM 811 C CA . LYS A 1 108 ? -6.480 13.000 6.014 1.00 93.25 108 LYS A CA 1
ATOM 812 C C . LYS A 1 108 ? -5.061 13.568 6.169 1.00 93.25 108 LYS A C 1
ATOM 814 O O . LYS A 1 108 ? -4.812 14.709 5.806 1.00 93.25 108 LYS A O 1
ATOM 819 N N . SER A 1 109 ? -4.132 12.811 6.758 1.00 94.44 109 SER A N 1
ATOM 820 C CA . SER A 1 109 ? -2.767 13.274 7.020 1.00 94.44 109 SER A CA 1
ATOM 821 C C . SER A 1 109 ? -1.816 12.901 5.875 1.00 94.44 109 SER A C 1
ATOM 823 O O . SER A 1 109 ? -1.618 11.704 5.626 1.00 94.44 109 SER A O 1
ATOM 825 N N . PRO A 1 110 ? -1.134 13.882 5.246 1.00 95.69 110 PRO A N 1
ATOM 826 C CA . PRO A 1 110 ? -0.089 13.599 4.264 1.00 95.69 110 PRO A CA 1
ATOM 827 C C . PRO A 1 110 ? 1.050 12.749 4.840 1.00 95.69 110 PRO A C 1
ATOM 829 O O . PRO A 1 110 ? 1.526 11.811 4.205 1.00 95.69 110 PRO A O 1
ATOM 832 N N . TYR A 1 111 ? 1.441 13.017 6.090 1.00 95.62 111 TYR A N 1
ATOM 833 C CA . TYR A 1 111 ? 2.500 12.282 6.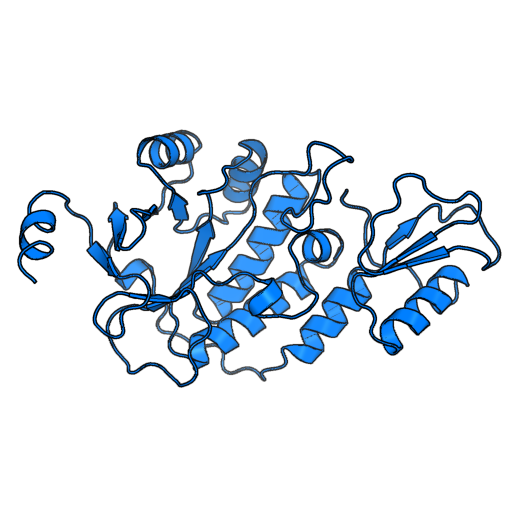784 1.00 95.62 111 TYR A CA 1
ATOM 834 C C . TYR A 1 111 ? 2.139 10.817 7.037 1.00 95.62 111 TYR A C 1
ATOM 836 O O . TYR A 1 111 ? 2.991 9.946 6.858 1.00 95.62 111 TYR A O 1
ATOM 844 N N . LEU A 1 112 ? 0.896 10.542 7.453 1.00 95.38 112 LEU A N 1
ATOM 845 C CA . LEU A 1 112 ? 0.432 9.171 7.679 1.00 95.38 112 LEU A CA 1
ATOM 846 C C . LEU A 1 112 ? 0.339 8.400 6.360 1.00 95.38 112 LEU A C 1
ATOM 848 O O . LEU A 1 112 ? 0.776 7.253 6.286 1.00 95.38 112 LEU A O 1
ATOM 852 N N . THR A 1 113 ? -0.165 9.064 5.319 1.00 96.94 113 THR A N 1
ATOM 853 C CA . THR A 1 113 ? -0.231 8.535 3.952 1.00 96.94 113 THR A CA 1
ATOM 854 C C . THR A 1 113 ? 1.162 8.143 3.460 1.00 96.94 113 THR A C 1
ATOM 856 O O . THR A 1 113 ? 1.403 6.978 3.151 1.00 96.94 113 THR A O 1
ATOM 859 N N . ALA A 1 114 ? 2.120 9.073 3.503 1.00 97.81 114 ALA A N 1
ATOM 860 C CA . ALA A 1 114 ? 3.494 8.819 3.079 1.00 97.81 114 ALA A CA 1
ATOM 861 C C . ALA A 1 114 ? 4.187 7.727 3.905 1.00 97.81 114 ALA A C 1
ATOM 863 O O . ALA A 1 114 ? 4.937 6.927 3.354 1.00 97.81 114 ALA A O 1
ATOM 864 N N . HIS A 1 115 ? 3.956 7.669 5.221 1.00 97.62 115 HIS A N 1
ATOM 865 C CA . HIS A 1 115 ? 4.584 6.649 6.059 1.00 97.62 115 HIS A CA 1
ATOM 866 C C . HIS A 1 115 ? 4.031 5.247 5.782 1.00 97.62 115 HIS A C 1
ATOM 868 O O . HIS A 1 115 ? 4.810 4.307 5.664 1.00 97.62 115 HIS A O 1
ATOM 874 N N . THR A 1 116 ? 2.716 5.131 5.587 1.00 97.88 116 THR A N 1
ATOM 875 C CA . THR A 1 116 ? 2.049 3.880 5.197 1.00 97.88 116 THR A CA 1
ATOM 876 C C . THR A 1 116 ? 2.586 3.368 3.861 1.00 97.88 116 THR A C 1
ATOM 878 O O . THR A 1 116 ? 3.019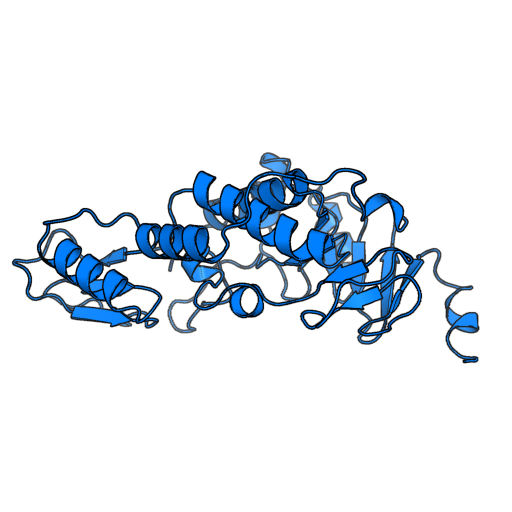 2.220 3.774 1.00 97.88 116 THR A O 1
ATOM 881 N N . ILE A 1 117 ? 2.636 4.235 2.839 1.00 98.12 117 ILE A N 1
ATOM 882 C CA . ILE A 1 117 ? 3.188 3.882 1.525 1.00 98.12 117 ILE A CA 1
ATOM 883 C C . ILE A 1 117 ? 4.664 3.493 1.636 1.00 98.12 117 ILE A C 1
ATOM 885 O O . ILE A 1 117 ? 5.057 2.463 1.095 1.00 98.12 117 ILE A O 1
ATOM 889 N N . ALA A 1 118 ? 5.483 4.264 2.358 1.00 98.31 118 ALA A N 1
ATOM 890 C CA . ALA A 1 118 ? 6.907 3.970 2.521 1.00 98.31 118 ALA A CA 1
ATOM 891 C C . ALA A 1 118 ? 7.152 2.608 3.191 1.00 98.31 118 ALA A C 1
ATOM 893 O O . ALA A 1 118 ? 8.010 1.851 2.737 1.00 98.31 118 ALA A O 1
ATOM 894 N N . SER A 1 119 ? 6.386 2.270 4.231 1.00 98.44 119 SER A N 1
ATOM 895 C CA . SER A 1 119 ? 6.489 0.971 4.904 1.00 98.44 119 SER A CA 1
ATOM 896 C C . SER A 1 119 ? 6.082 -0.180 3.993 1.00 98.44 119 SER A C 1
ATOM 898 O O . SER A 1 119 ? 6.810 -1.166 3.897 1.00 98.44 119 SER A O 1
ATOM 900 N N . LEU A 1 120 ? 4.973 -0.037 3.262 1.00 98.38 120 LEU A N 1
ATOM 901 C CA . LEU A 1 120 ? 4.535 -1.047 2.298 1.00 98.38 120 LEU A CA 1
ATOM 902 C C . LEU A 1 120 ? 5.586 -1.251 1.190 1.00 98.38 120 LEU A C 1
ATOM 904 O O . LEU A 1 120 ? 5.967 -2.382 0.896 1.00 98.38 120 LEU A O 1
ATOM 908 N N . SER A 1 121 ? 6.128 -0.150 0.656 1.00 98.44 121 SER A N 1
ATOM 909 C CA . SER A 1 121 ? 7.190 -0.144 -0.368 1.00 98.44 121 SER A CA 1
ATOM 910 C C . SER A 1 121 ? 8.449 -0.866 0.095 1.00 98.44 121 SER A C 1
ATOM 912 O O . SER A 1 121 ? 9.048 -1.637 -0.651 1.00 98.44 121 SER A O 1
ATOM 914 N N . ARG A 1 122 ? 8.849 -0.629 1.348 1.00 98.12 122 ARG A N 1
ATOM 915 C CA . ARG A 1 122 ? 10.000 -1.292 1.956 1.00 98.12 122 ARG A CA 1
ATOM 916 C C . ARG A 1 122 ? 9.789 -2.799 2.045 1.00 98.12 122 ARG A C 1
ATOM 918 O O . ARG A 1 122 ? 10.713 -3.553 1.758 1.00 98.12 122 ARG A O 1
ATOM 925 N N . GLY A 1 123 ? 8.582 -3.231 2.402 1.00 97.88 123 GLY A N 1
ATOM 926 C CA . GLY A 1 123 ? 8.225 -4.644 2.419 1.00 97.88 123 GLY A CA 1
ATOM 927 C C . GLY A 1 123 ? 8.365 -5.303 1.045 1.00 97.88 123 GLY A C 1
ATOM 928 O O . GLY A 1 123 ? 8.999 -6.351 0.939 1.00 97.88 123 GLY A O 1
ATOM 929 N N . LEU A 1 124 ? 7.849 -4.657 -0.005 1.00 97.94 124 LEU A N 1
ATOM 930 C CA . LEU A 1 124 ? 7.961 -5.141 -1.388 1.00 97.94 124 LEU A CA 1
ATOM 931 C C . LEU A 1 124 ? 9.423 -5.275 -1.827 1.00 97.94 124 LEU A C 1
ATOM 933 O O . LEU A 1 124 ? 9.827 -6.329 -2.312 1.00 97.94 124 LEU A O 1
ATOM 937 N N . GLN A 1 125 ? 10.234 -4.246 -1.562 1.00 97.06 125 GLN A N 1
ATOM 938 C CA . GLN A 1 125 ? 11.658 -4.254 -1.893 1.00 97.06 125 GLN A CA 1
ATOM 939 C C . GLN A 1 125 ? 12.403 -5.406 -1.206 1.00 97.06 125 GLN A C 1
ATOM 941 O O . GLN A 1 125 ? 13.222 -6.077 -1.832 1.00 97.06 125 GLN A O 1
ATOM 946 N N . ILE A 1 126 ? 12.114 -5.661 0.072 1.00 96.38 126 ILE A N 1
ATOM 947 C CA . ILE A 1 126 ? 12.712 -6.785 0.806 1.00 96.38 126 ILE A CA 1
ATOM 948 C C . ILE A 1 126 ? 12.341 -8.119 0.153 1.00 96.38 126 ILE A C 1
ATOM 950 O O . ILE A 1 126 ? 13.193 -8.993 0.049 1.00 96.38 126 ILE A O 1
ATOM 954 N N . ALA A 1 127 ? 11.108 -8.247 -0.336 1.00 96.12 127 ALA A N 1
ATOM 955 C CA . ALA A 1 127 ? 10.623 -9.444 -1.010 1.00 96.12 127 ALA A CA 1
ATOM 956 C C . ALA A 1 127 ? 11.089 -9.606 -2.469 1.00 96.12 127 ALA A C 1
ATOM 958 O O . ALA A 1 127 ? 10.753 -10.611 -3.090 1.00 96.12 127 ALA A O 1
ATOM 959 N N . GLY A 1 128 ? 11.863 -8.660 -3.011 1.00 96.12 128 GLY A N 1
ATOM 960 C CA . GLY A 1 128 ? 12.366 -8.741 -4.386 1.00 96.12 128 GLY A CA 1
ATOM 961 C C . GLY A 1 128 ? 11.392 -8.218 -5.446 1.00 96.12 128 GLY A C 1
ATOM 962 O O . GLY A 1 128 ? 11.539 -8.550 -6.620 1.00 96.12 128 GLY A O 1
ATOM 963 N N . VAL A 1 129 ? 10.420 -7.389 -5.047 1.00 97.38 129 VAL A N 1
ATOM 964 C CA . VAL A 1 129 ? 9.485 -6.707 -5.954 1.00 97.38 129 VAL A CA 1
ATOM 965 C C . VAL A 1 129 ? 9.744 -5.203 -5.928 1.00 97.38 129 VAL A C 1
ATOM 967 O O . VAL A 1 129 ? 9.771 -4.584 -4.860 1.00 97.38 129 VAL A O 1
ATOM 970 N N . VAL A 1 130 ? 9.926 -4.591 -7.097 1.00 98.12 130 VAL A N 1
ATOM 971 C CA . VAL A 1 130 ? 10.102 -3.143 -7.224 1.00 98.12 130 VAL A CA 1
ATOM 972 C C . VAL A 1 130 ? 8.755 -2.445 -6.990 1.00 98.12 130 VAL A C 1
ATOM 974 O O . VAL A 1 130 ? 7.789 -2.691 -7.714 1.00 98.12 130 VAL A O 1
ATOM 977 N N . PRO A 1 131 ? 8.639 -1.565 -5.982 1.00 98.31 131 PRO A N 1
ATOM 978 C CA . PRO A 1 131 ? 7.441 -0.754 -5.817 1.00 98.31 131 PRO A CA 1
ATOM 979 C C . PRO A 1 131 ? 7.371 0.310 -6.923 1.00 98.31 131 PRO A C 1
ATOM 981 O O . PRO A 1 131 ? 8.350 1.014 -7.168 1.00 98.31 131 PRO A O 1
ATOM 984 N N . VAL A 1 132 ? 6.209 0.457 -7.558 1.00 98.62 132 VAL A N 1
ATOM 985 C CA . VAL A 1 132 ? 5.924 1.509 -8.541 1.00 98.62 132 VAL A CA 1
ATOM 986 C C . VAL A 1 132 ? 4.737 2.330 -8.053 1.00 98.62 132 VAL A C 1
ATOM 988 O O . VAL A 1 132 ? 3.671 1.795 -7.761 1.00 98.62 132 VAL A O 1
ATOM 991 N N . PHE A 1 133 ? 4.917 3.641 -7.924 1.00 98.50 133 PHE A N 1
ATOM 992 C CA . PHE A 1 133 ? 3.885 4.531 -7.393 1.00 98.50 133 PHE A CA 1
ATOM 993 C C . PHE A 1 133 ? 2.858 4.919 -8.454 1.00 98.50 133 PHE A C 1
ATOM 995 O O . PHE A 1 133 ? 3.216 5.432 -9.511 1.00 98.50 133 PHE A O 1
ATOM 1002 N N . ASP A 1 134 ? 1.576 4.710 -8.157 1.00 97.88 134 ASP A N 1
ATOM 1003 C CA . ASP A 1 134 ? 0.474 5.107 -9.035 1.00 97.88 134 ASP A CA 1
ATOM 1004 C C . ASP A 1 134 ? 0.042 6.564 -8.820 1.00 97.88 134 ASP A C 1
ATOM 1006 O O . ASP A 1 134 ? -0.729 6.881 -7.913 1.00 97.88 134 ASP A O 1
ATOM 1010 N N . PHE A 1 135 ? 0.498 7.463 -9.695 1.00 97.69 135 PHE A N 1
ATOM 1011 C CA . PHE A 1 135 ? 0.085 8.867 -9.694 1.00 97.69 135 PHE A CA 1
ATOM 1012 C C . PHE A 1 135 ? -1.000 9.190 -10.726 1.00 97.69 135 PHE A C 1
ATOM 1014 O O . PHE A 1 135 ? -1.392 10.354 -10.842 1.00 97.69 135 PHE A O 1
ATOM 1021 N N . ARG A 1 136 ? -1.558 8.201 -11.439 1.00 95.94 136 ARG A N 1
ATOM 1022 C CA . ARG A 1 136 ? -2.596 8.432 -12.465 1.00 95.94 136 ARG A CA 1
ATOM 1023 C C . ARG A 1 136 ? -3.865 9.060 -11.887 1.00 95.94 136 ARG A C 1
ATOM 1025 O O . ARG A 1 136 ? -4.547 9.824 -12.565 1.00 95.94 136 ARG A O 1
ATOM 1032 N N . LYS A 1 137 ? -4.170 8.795 -10.612 1.00 92.25 137 LYS A N 1
ATOM 1033 C CA . LYS A 1 137 ? -5.301 9.407 -9.881 1.00 92.25 137 LYS A CA 1
ATOM 1034 C C . LYS A 1 137 ? -4.960 10.769 -9.251 1.00 92.25 137 LYS A C 1
ATOM 1036 O O . LYS A 1 137 ? -5.818 11.396 -8.617 1.00 92.25 137 LYS A O 1
ATOM 1041 N N . GLY A 1 138 ? -3.741 11.262 -9.459 1.00 93.81 138 GLY A N 1
ATOM 1042 C CA . GLY A 1 138 ? -3.189 12.490 -8.891 1.00 93.81 138 GLY A CA 1
ATOM 1043 C C . GLY A 1 138 ? -2.575 12.301 -7.501 1.00 93.81 138 GLY A C 1
ATOM 1044 O O . GLY A 1 138 ? -2.614 11.218 -6.921 1.00 93.81 138 GLY A O 1
ATOM 1045 N N . TYR A 1 139 ? -2.019 13.385 -6.961 1.00 95.62 139 TYR A N 1
ATOM 1046 C CA . TYR A 1 139 ? -1.266 13.397 -5.705 1.00 95.62 139 TYR A CA 1
ATOM 1047 C C . TYR A 1 139 ? -1.427 14.720 -4.955 1.00 95.62 139 TYR A C 1
ATOM 1049 O O . TYR A 1 139 ? -1.769 15.738 -5.557 1.00 95.62 139 TYR A O 1
ATOM 1057 N N . ASP A 1 140 ? -1.115 14.705 -3.661 1.00 96.00 140 ASP A N 1
ATOM 1058 C CA . ASP A 1 140 ? -0.854 15.907 -2.872 1.00 96.00 140 ASP A CA 1
ATOM 1059 C C . ASP A 1 140 ? 0.649 16.161 -2.746 1.00 96.00 140 ASP A C 1
ATOM 1061 O O . ASP A 1 140 ? 1.432 15.257 -2.443 1.00 96.00 140 ASP A O 1
ATOM 1065 N N . ILE A 1 141 ? 1.058 17.419 -2.922 1.00 96.62 141 ILE A N 1
ATOM 1066 C CA . ILE A 1 141 ? 2.470 17.830 -2.845 1.00 96.62 141 ILE A CA 1
ATOM 1067 C C . ILE A 1 141 ? 3.070 17.486 -1.475 1.00 96.62 141 ILE A C 1
ATOM 1069 O O . ILE A 1 141 ? 4.195 16.993 -1.399 1.00 96.62 141 ILE A O 1
ATOM 1073 N N . ASP A 1 142 ? 2.306 17.653 -0.395 1.00 97.50 142 ASP A N 1
ATOM 1074 C CA . ASP A 1 142 ? 2.765 17.327 0.958 1.00 97.50 142 ASP A CA 1
ATOM 1075 C C . ASP A 1 142 ? 3.047 15.829 1.140 1.00 97.50 142 ASP A C 1
ATOM 1077 O O . ASP A 1 142 ? 3.948 15.455 1.894 1.00 97.50 142 ASP A O 1
ATOM 1081 N N . VAL A 1 143 ? 2.321 14.954 0.428 1.00 97.81 143 VAL A N 1
ATOM 1082 C CA . VAL A 1 143 ? 2.602 13.510 0.420 1.00 97.81 143 VAL A CA 1
ATOM 1083 C C . VAL A 1 143 ? 3.928 13.248 -0.295 1.00 97.81 143 VAL A C 1
ATOM 1085 O O . VAL A 1 143 ? 4.759 12.510 0.235 1.00 97.81 143 VAL A O 1
ATOM 1088 N N . ILE A 1 144 ? 4.174 13.893 -1.441 1.00 97.69 144 ILE A N 1
ATOM 1089 C CA . ILE A 1 144 ? 5.443 13.782 -2.183 1.00 97.69 144 ILE A CA 1
ATOM 1090 C C . ILE A 1 144 ? 6.627 14.226 -1.316 1.00 97.69 144 ILE A C 1
ATOM 1092 O O . ILE A 1 144 ? 7.592 13.478 -1.156 1.00 97.69 144 ILE A O 1
ATOM 1096 N N . GLN A 1 145 ? 6.543 15.399 -0.686 1.00 97.88 145 GLN A N 1
ATOM 1097 C CA . GLN A 1 145 ? 7.606 15.913 0.186 1.00 97.88 145 GLN A CA 1
ATOM 1098 C C . GLN A 1 145 ? 7.842 15.000 1.404 1.00 97.88 145 GLN A C 1
ATOM 1100 O O . GLN A 1 145 ? 8.981 14.721 1.805 1.00 97.88 145 GLN A O 1
ATOM 1105 N N . ALA A 1 146 ? 6.767 14.449 1.973 1.00 97.69 146 ALA A N 1
ATOM 1106 C CA . ALA A 1 146 ? 6.858 13.474 3.050 1.00 97.69 146 ALA A CA 1
ATOM 1107 C C . ALA A 1 146 ? 7.497 12.139 2.604 1.00 97.69 146 ALA A C 1
ATOM 1109 O O . ALA A 1 146 ? 8.198 11.515 3.406 1.00 97.69 146 ALA A O 1
ATOM 1110 N N . LEU A 1 147 ? 7.315 11.702 1.355 1.00 98.00 147 LEU A N 1
ATOM 1111 C CA . LEU A 1 147 ? 7.984 10.519 0.794 1.00 98.00 147 LEU A CA 1
ATOM 1112 C C . LEU A 1 147 ? 9.477 10.776 0.543 1.00 98.00 147 LEU A C 1
ATOM 1114 O O . LEU A 1 147 ? 10.315 9.961 0.941 1.00 98.00 147 LEU A O 1
ATOM 1118 N N . ILE A 1 148 ? 9.823 11.938 -0.026 1.00 97.06 148 ILE A N 1
ATOM 1119 C CA . ILE A 1 148 ? 11.213 12.355 -0.278 1.00 97.06 148 ILE A CA 1
ATOM 1120 C C . ILE A 1 148 ? 12.012 12.392 1.027 1.00 97.06 148 ILE A C 1
ATOM 1122 O O . ILE A 1 148 ? 13.079 11.783 1.115 1.00 97.06 148 ILE A O 1
ATOM 1126 N N . SER A 1 149 ? 11.479 13.031 2.074 1.00 96.50 149 SER A N 1
ATOM 1127 C CA . SER A 1 149 ? 12.143 13.094 3.389 1.00 96.50 149 SER A CA 1
ATOM 1128 C C . SER A 1 149 ? 12.380 11.714 4.021 1.00 96.50 149 SER A C 1
ATOM 1130 O O . SER A 1 149 ? 13.333 11.534 4.779 1.00 96.50 149 SER A O 1
ATOM 1132 N N . ARG A 1 150 ? 11.561 10.715 3.666 1.00 95.38 150 ARG A N 1
ATOM 1133 C CA . ARG A 1 150 ? 11.696 9.310 4.090 1.00 95.38 150 ARG A CA 1
ATOM 1134 C C . ARG A 1 150 ? 12.585 8.474 3.169 1.00 95.38 150 ARG A C 1
ATOM 1136 O O . ARG A 1 150 ? 12.761 7.288 3.429 1.00 95.38 150 ARG A O 1
ATOM 1143 N N . ARG A 1 151 ? 13.139 9.068 2.105 1.00 95.69 151 ARG A N 1
ATOM 1144 C CA . ARG A 1 151 ? 13.880 8.383 1.030 1.00 95.69 151 ARG A CA 1
ATOM 1145 C C . ARG A 1 151 ? 13.062 7.292 0.322 1.00 95.69 151 ARG A C 1
ATOM 1147 O O . ARG A 1 151 ? 13.635 6.405 -0.303 1.00 95.69 151 ARG A O 1
ATOM 1154 N N . ALA A 1 152 ? 11.734 7.379 0.386 1.00 96.56 152 ALA A N 1
ATOM 1155 C CA . ALA A 1 152 ? 10.812 6.496 -0.317 1.00 96.56 152 ALA A CA 1
ATOM 1156 C C . ALA A 1 152 ? 10.551 7.055 -1.723 1.00 96.56 152 ALA A C 1
ATOM 1158 O O . ALA A 1 152 ? 9.484 7.594 -2.005 1.00 96.56 152 ALA A O 1
ATOM 1159 N N . ILE A 1 153 ? 11.579 6.997 -2.573 1.00 95.19 153 ILE A N 1
ATOM 1160 C CA . ILE A 1 153 ? 11.550 7.523 -3.941 1.00 95.19 153 ILE A CA 1
ATOM 1161 C C . ILE A 1 153 ? 11.769 6.358 -4.906 1.00 95.19 153 ILE A C 1
ATOM 1163 O O . ILE A 1 153 ? 12.881 5.825 -5.000 1.00 95.19 153 ILE A O 1
ATOM 1167 N N . TYR A 1 154 ? 10.715 5.987 -5.623 1.00 97.06 154 TYR A N 1
ATOM 1168 C CA . TYR A 1 154 ? 10.645 4.796 -6.469 1.00 97.06 154 TYR A CA 1
ATOM 1169 C C . TYR A 1 154 ? 10.143 5.145 -7.874 1.00 97.06 154 TYR A C 1
ATOM 1171 O O . TYR A 1 154 ? 9.679 6.270 -8.070 1.00 97.06 154 TYR A O 1
ATOM 1179 N N . PRO A 1 155 ? 10.256 4.245 -8.865 1.00 98.00 155 PRO A N 1
ATOM 1180 C CA . PRO A 1 155 ? 9.610 4.462 -10.150 1.00 98.00 155 PRO A CA 1
ATOM 1181 C C . PRO A 1 155 ? 8.108 4.712 -9.988 1.00 98.00 155 PRO A C 1
ATOM 1183 O O . PRO A 1 155 ? 7.512 4.361 -8.968 1.00 98.00 155 PRO A O 1
ATOM 1186 N N . PHE A 1 156 ? 7.490 5.352 -10.971 1.00 98.19 156 PHE A N 1
ATOM 1187 C CA . PHE A 1 156 ? 6.086 5.742 -10.864 1.00 98.19 156 PHE A CA 1
ATOM 1188 C C . PHE A 1 156 ? 5.372 5.750 -12.212 1.00 98.19 156 PHE A C 1
ATOM 1190 O O . PHE A 1 156 ? 6.022 5.803 -13.249 1.00 98.19 156 PHE A O 1
ATOM 1197 N N . VAL A 1 157 ? 4.042 5.707 -12.207 1.00 98.06 157 VAL A N 1
ATOM 1198 C CA . VAL A 1 157 ? 3.203 5.775 -13.412 1.00 98.06 157 VAL A CA 1
ATOM 1199 C C . VAL A 1 157 ? 2.316 7.018 -13.397 1.00 98.06 157 VAL A C 1
ATOM 1201 O O . VAL A 1 157 ? 1.789 7.417 -12.356 1.00 98.06 157 VAL A O 1
ATOM 1204 N N . VAL A 1 158 ? 2.166 7.640 -14.564 1.00 97.94 158 VAL A N 1
ATOM 1205 C CA . VAL A 1 158 ? 1.340 8.829 -14.823 1.00 97.94 158 VAL A CA 1
ATOM 1206 C C . VAL A 1 158 ? 0.575 8.667 -16.137 1.00 97.94 158 VAL A C 1
ATOM 1208 O O . VAL A 1 158 ? 0.946 7.849 -16.974 1.00 97.94 158 VAL A O 1
ATOM 1211 N N . ASN A 1 159 ? -0.472 9.469 -16.342 1.00 95.50 159 ASN A N 1
ATOM 1212 C CA . ASN A 1 159 ? -1.212 9.493 -17.612 1.00 95.50 159 ASN A CA 1
ATOM 1213 C C . ASN A 1 159 ? -0.539 10.376 -18.678 1.00 95.50 159 ASN A C 1
ATOM 1215 O O . ASN A 1 159 ? -0.827 10.242 -19.863 1.00 95.50 159 ASN A O 1
ATOM 1219 N N . ASP A 1 160 ? 0.329 11.304 -18.268 1.00 93.94 160 ASP A N 1
ATOM 1220 C CA . ASP A 1 160 ? 0.975 12.263 -19.160 1.00 93.94 160 ASP A CA 1
ATOM 1221 C C . ASP A 1 160 ? 2.344 12.715 -18.625 1.00 93.94 160 ASP A C 1
ATOM 1223 O O . ASP A 1 160 ? 2.642 12.645 -17.429 1.00 93.94 160 ASP A O 1
ATOM 1227 N N . THR A 1 161 ? 3.199 13.184 -19.531 1.00 94.81 161 THR A N 1
ATOM 1228 C CA . THR A 1 161 ? 4.573 13.602 -19.220 1.00 94.81 161 THR A CA 1
ATOM 1229 C C . THR A 1 161 ? 4.656 14.900 -18.417 1.00 94.81 161 THR A C 1
ATOM 1231 O O . THR A 1 161 ? 5.651 15.113 -17.720 1.00 94.81 161 THR A O 1
ATOM 1234 N N . ASP A 1 162 ? 3.642 15.766 -18.481 1.00 96.12 162 ASP A N 1
ATOM 1235 C CA . ASP A 1 162 ? 3.640 17.038 -17.752 1.00 96.12 162 ASP A CA 1
ATOM 1236 C C . ASP A 1 162 ? 3.461 16.799 -16.248 1.00 96.12 162 ASP A C 1
ATOM 1238 O O . ASP A 1 162 ? 4.144 17.421 -15.428 1.00 96.12 162 ASP A O 1
ATOM 1242 N N . VAL A 1 163 ? 2.635 15.818 -15.872 1.00 96.00 163 VAL A N 1
ATOM 1243 C CA . VAL A 1 163 ? 2.508 15.337 -14.491 1.00 96.00 163 VAL A CA 1
ATOM 1244 C C . VAL A 1 163 ? 3.843 14.785 -13.986 1.00 96.00 163 VAL A C 1
ATOM 1246 O O . VAL A 1 163 ? 4.278 15.145 -12.890 1.00 96.00 163 VAL A O 1
ATOM 1249 N N . ALA A 1 164 ? 4.550 13.974 -14.784 1.00 96.69 164 ALA A N 1
ATOM 1250 C CA . ALA A 1 164 ? 5.880 13.485 -14.405 1.00 96.69 164 ALA A CA 1
ATOM 1251 C C . ALA A 1 164 ? 6.885 14.626 -14.200 1.00 96.69 164 ALA A C 1
ATOM 1253 O O . ALA A 1 164 ? 7.661 14.603 -13.240 1.00 96.69 164 ALA A O 1
ATOM 1254 N N . LYS A 1 165 ? 6.861 15.646 -15.066 1.00 96.31 165 LYS A N 1
ATOM 1255 C CA . LYS A 1 165 ? 7.701 16.838 -14.917 1.00 96.31 165 LYS A CA 1
ATOM 1256 C C . LYS A 1 165 ? 7.388 17.581 -13.616 1.00 96.31 165 LYS A C 1
ATOM 1258 O O . LYS A 1 165 ? 8.315 17.893 -12.873 1.00 96.31 165 LYS A O 1
ATOM 1263 N N . SER A 1 166 ? 6.110 17.789 -13.298 1.00 96.88 166 SER A N 1
ATOM 1264 C CA . SER A 1 166 ? 5.696 18.449 -12.053 1.00 96.88 166 SER A CA 1
ATOM 1265 C C . SER A 1 166 ? 6.163 17.690 -10.805 1.00 96.88 166 SER A C 1
ATOM 1267 O O . SER A 1 166 ? 6.687 18.298 -9.873 1.00 96.88 166 SER A O 1
ATOM 1269 N N . ILE A 1 167 ? 6.058 16.357 -10.798 1.00 96.62 167 ILE A N 1
ATOM 1270 C CA . ILE A 1 167 ? 6.564 15.500 -9.711 1.00 96.62 167 ILE A CA 1
ATOM 1271 C C . ILE A 1 167 ? 8.089 15.646 -9.557 1.00 96.62 167 ILE A C 1
ATOM 1273 O O . ILE A 1 167 ? 8.602 15.742 -8.439 1.00 96.62 167 ILE A O 1
ATOM 1277 N N . LYS A 1 168 ? 8.830 15.728 -10.666 1.00 95.75 168 LYS A N 1
ATOM 1278 C CA . LYS A 1 168 ? 10.290 15.920 -10.650 1.00 95.75 168 LYS A CA 1
ATOM 1279 C C . LYS A 1 168 ? 10.712 17.295 -10.162 1.00 95.75 168 LYS A C 1
ATOM 1281 O O . LYS A 1 168 ? 11.699 17.389 -9.439 1.00 95.75 168 LYS A O 1
ATOM 1286 N N . GLU A 1 169 ? 9.960 18.343 -10.485 1.00 96.38 169 GLU A N 1
ATOM 1287 C CA . GLU A 1 169 ? 10.191 19.695 -9.958 1.00 96.38 169 GLU A CA 1
ATOM 1288 C C . GLU A 1 169 ? 10.107 19.737 -8.420 1.00 96.38 169 GLU A C 1
ATOM 1290 O O . GLU A 1 169 ? 10.748 20.578 -7.793 1.00 96.38 169 GLU A O 1
ATOM 1295 N N . GLN A 1 170 ? 9.404 18.782 -7.795 1.00 95.50 170 GLN A N 1
ATOM 1296 C CA . GLN A 1 170 ? 9.373 18.608 -6.336 1.00 95.50 170 GLN A CA 1
ATOM 1297 C C . GLN A 1 170 ? 10.612 17.901 -5.756 1.00 95.50 170 GLN A C 1
ATOM 1299 O O . GLN A 1 170 ? 10.740 17.814 -4.536 1.00 95.50 170 GLN A O 1
ATOM 1304 N N . GLY A 1 171 ? 11.512 17.381 -6.598 1.00 93.12 171 GLY A N 1
ATOM 1305 C CA . GLY A 1 171 ? 12.705 16.627 -6.198 1.00 93.12 171 GLY A CA 1
ATOM 1306 C C . GLY A 1 171 ? 12.575 15.101 -6.302 1.00 93.12 171 GLY A C 1
ATOM 1307 O O . GLY A 1 171 ? 13.478 14.375 -5.880 1.00 93.12 171 GLY A O 1
ATOM 1308 N N . PHE A 1 172 ? 11.471 14.588 -6.854 1.00 93.50 172 PHE A N 1
ATOM 1309 C CA . PHE A 1 172 ? 11.206 13.151 -6.972 1.00 93.50 172 PHE A CA 1
ATOM 1310 C C . PHE A 1 172 ? 11.757 12.594 -8.305 1.00 93.50 172 PHE A C 1
ATOM 1312 O O . PHE A 1 172 ? 11.033 12.385 -9.275 1.00 93.50 172 PHE A O 1
ATOM 1319 N N . PHE A 1 173 ? 13.077 12.388 -8.378 1.00 92.75 173 PHE A N 1
ATOM 1320 C CA . PHE A 1 173 ? 13.772 11.982 -9.613 1.00 92.75 173 PHE A CA 1
ATOM 1321 C C . PHE A 1 173 ? 13.910 10.459 -9.755 1.00 92.75 173 PHE A C 1
ATOM 1323 O O . PHE A 1 173 ? 14.821 9.861 -9.171 1.00 92.75 173 PHE A O 1
ATOM 1330 N N . ARG A 1 174 ? 13.037 9.824 -10.546 1.00 94.75 174 ARG A N 1
ATOM 1331 C CA . ARG A 1 174 ? 13.080 8.385 -10.877 1.00 94.75 174 ARG A CA 1
ATOM 1332 C C . ARG A 1 174 ? 12.584 8.100 -12.302 1.00 94.75 174 ARG A C 1
ATOM 1334 O O . ARG A 1 174 ? 11.901 8.965 -12.863 1.00 94.75 174 ARG A O 1
ATOM 1341 N N . PRO A 1 175 ? 12.906 6.912 -12.862 1.00 95.38 175 PRO A N 1
ATOM 1342 C CA . PRO A 1 175 ? 12.248 6.407 -14.063 1.00 95.38 175 PRO A CA 1
ATOM 1343 C C . PRO A 1 175 ? 10.734 6.390 -13.875 1.00 95.38 175 PRO A C 1
ATOM 1345 O O . PRO A 1 175 ? 10.246 6.210 -12.757 1.00 95.38 175 PRO A O 1
ATOM 1348 N N . TYR A 1 176 ? 9.993 6.582 -14.956 1.00 97.06 176 TYR A N 1
ATOM 1349 C CA . TYR A 1 176 ? 8.541 6.640 -14.883 1.00 97.06 176 TYR A CA 1
ATOM 1350 C C . TYR A 1 176 ? 7.888 6.058 -16.124 1.00 97.06 176 TYR A C 1
ATOM 1352 O O . TYR A 1 176 ? 8.457 6.084 -17.212 1.00 97.06 176 TYR A O 1
ATOM 1360 N N . PHE A 1 177 ? 6.676 5.561 -15.943 1.00 97.50 177 PHE A N 1
ATOM 1361 C CA . PHE A 1 177 ? 5.811 5.098 -17.007 1.00 97.50 177 PHE A CA 1
ATOM 1362 C C . PHE A 1 177 ? 4.826 6.186 -17.412 1.00 97.50 177 PHE A C 1
ATOM 1364 O O . PHE A 1 177 ? 4.252 6.863 -16.555 1.00 97.50 177 PHE A O 1
ATOM 1371 N N . VAL A 1 178 ? 4.584 6.293 -18.714 1.00 97.06 178 VAL A N 1
ATOM 1372 C CA . VAL A 1 178 ? 3.411 6.977 -19.264 1.00 97.06 178 VAL A CA 1
ATOM 1373 C C . VAL A 1 178 ? 2.409 5.913 -19.701 1.00 97.06 178 VAL A C 1
ATOM 1375 O O . VAL A 1 178 ? 2.709 5.117 -20.593 1.00 97.06 178 VAL A O 1
ATOM 1378 N N . ASP A 1 179 ? 1.243 5.887 -19.059 1.00 95.50 179 ASP A N 1
ATOM 1379 C CA . ASP A 1 179 ? 0.136 4.982 -19.375 1.00 95.50 179 ASP A CA 1
ATOM 1380 C C . ASP A 1 179 ? -0.615 5.480 -20.621 1.00 95.50 179 ASP A C 1
ATOM 1382 O O . ASP A 1 179 ? -1.260 6.528 -20.599 1.00 95.50 179 ASP A O 1
ATOM 1386 N N . MET A 1 180 ? -0.523 4.730 -21.723 1.00 93.62 180 MET A N 1
ATOM 1387 C CA . MET A 1 180 ? -1.227 5.008 -22.982 1.00 93.62 180 MET A CA 1
ATOM 1388 C C . MET A 1 180 ? -2.409 4.048 -23.210 1.00 93.62 180 MET A C 1
ATOM 1390 O O . MET A 1 180 ? -2.844 3.837 -24.347 1.00 93.62 180 MET A O 1
ATOM 1394 N N . GLY A 1 181 ? -2.917 3.422 -22.145 1.00 90.88 181 GLY A N 1
ATOM 1395 C CA . GLY A 1 181 ? -4.001 2.446 -22.175 1.00 90.88 181 GLY A CA 1
ATOM 1396 C C . GLY A 1 181 ? -3.488 1.025 -22.392 1.00 90.88 181 GLY A C 1
ATOM 1397 O O . GLY A 1 181 ? -3.298 0.279 -21.443 1.00 90.88 181 GLY A O 1
ATOM 1398 N N . ASN A 1 182 ? -3.257 0.630 -23.647 1.00 89.88 182 ASN A N 1
ATOM 1399 C CA . ASN A 1 182 ? -2.821 -0.743 -23.969 1.00 89.88 182 ASN A CA 1
ATOM 1400 C C . ASN A 1 182 ? -1.298 -0.933 -23.913 1.00 89.88 182 ASN A C 1
ATOM 1402 O O . ASN A 1 182 ? -0.799 -2.052 -24.044 1.00 89.88 182 ASN A O 1
ATOM 1406 N N . ILE A 1 183 ? -0.563 0.170 -23.794 1.00 92.31 183 ILE A N 1
ATOM 1407 C CA . ILE A 1 183 ? 0.894 0.215 -23.792 1.00 92.31 183 ILE A CA 1
ATOM 1408 C C . ILE A 1 183 ? 1.332 1.209 -22.730 1.00 92.31 183 ILE A C 1
ATOM 1410 O O . ILE A 1 183 ? 0.766 2.298 -22.640 1.00 92.31 183 ILE A O 1
ATOM 1414 N N . TRP A 1 184 ? 2.363 0.859 -21.973 1.00 94.62 184 TRP A N 1
ATOM 1415 C CA . TRP A 1 184 ? 3.068 1.785 -21.099 1.00 94.62 184 TRP A CA 1
ATOM 1416 C C . TRP A 1 184 ? 4.463 2.053 -21.648 1.00 94.62 184 TRP A C 1
ATOM 1418 O O . TRP A 1 184 ? 5.164 1.131 -22.065 1.00 94.62 184 TRP A O 1
ATOM 1428 N N . LEU A 1 185 ? 4.867 3.321 -21.649 1.00 94.19 185 LEU A N 1
ATOM 1429 C CA . LEU A 1 185 ? 6.197 3.732 -22.093 1.00 94.19 185 LEU A CA 1
ATOM 1430 C C . LEU A 1 185 ? 7.069 4.070 -20.892 1.00 94.19 185 LEU A C 1
ATOM 1432 O O . LEU A 1 185 ? 6.811 5.055 -20.197 1.00 94.19 185 LEU A O 1
ATOM 1436 N N . LEU A 1 186 ? 8.113 3.277 -20.669 1.00 95.06 186 LEU A N 1
ATOM 1437 C CA . LEU A 1 186 ? 9.129 3.556 -19.665 1.00 95.06 186 LEU A CA 1
ATOM 1438 C C . LEU A 1 186 ? 10.063 4.657 -20.170 1.00 95.06 186 LEU A C 1
ATOM 1440 O O . LEU A 1 186 ? 10.742 4.507 -21.182 1.00 95.06 186 LEU A O 1
ATOM 1444 N N . SER A 1 187 ? 10.120 5.756 -19.432 1.00 93.50 187 SER A N 1
ATOM 1445 C CA . SER A 1 187 ? 10.964 6.912 -19.715 1.00 93.50 187 SER A CA 1
ATOM 1446 C C . SER A 1 187 ? 12.086 7.033 -18.688 1.00 93.50 187 SER A C 1
ATOM 1448 O O . SER A 1 187 ? 11.895 6.773 -17.498 1.00 93.50 187 SER A O 1
ATOM 1450 N N . GLU A 1 188 ? 13.253 7.491 -19.151 1.00 90.12 188 GLU A N 1
ATOM 1451 C CA . GLU A 1 188 ? 14.438 7.752 -18.316 1.00 90.12 188 GLU A CA 1
ATOM 1452 C C . GLU A 1 188 ? 14.929 6.526 -17.523 1.00 90.12 188 GLU A C 1
ATOM 1454 O O . GLU A 1 188 ? 15.388 6.635 -16.386 1.00 90.12 188 GLU A O 1
ATOM 1459 N N . GLY A 1 189 ? 14.838 5.348 -18.137 1.00 87.75 189 GLY A N 1
ATOM 1460 C CA . GLY A 1 189 ? 15.292 4.084 -17.574 1.00 87.75 189 GLY A CA 1
ATOM 1461 C C . GLY A 1 189 ? 15.183 2.950 -18.588 1.00 87.75 189 GLY A C 1
ATOM 1462 O O . GLY A 1 189 ? 14.903 3.179 -19.763 1.00 87.75 189 GLY A O 1
ATOM 1463 N N . ASN A 1 190 ? 15.410 1.733 -18.109 1.00 90.25 190 ASN A N 1
ATOM 1464 C CA . ASN A 1 190 ? 15.192 0.485 -18.836 1.00 90.25 190 ASN A CA 1
ATOM 1465 C C . ASN A 1 190 ? 14.651 -0.586 -17.870 1.00 90.25 190 ASN A C 1
ATOM 1467 O O . ASN A 1 190 ? 14.583 -0.354 -16.659 1.00 90.25 190 ASN A O 1
ATOM 1471 N N . ALA A 1 191 ? 14.293 -1.751 -18.393 1.00 88.94 191 ALA A N 1
ATOM 1472 C CA . ALA A 1 191 ? 13.609 -2.815 -17.679 1.00 88.94 191 ALA A CA 1
ATOM 1473 C C . ALA A 1 191 ? 14.408 -3.327 -16.472 1.00 88.94 191 ALA A C 1
ATOM 1475 O O . ALA A 1 191 ? 13.824 -3.602 -15.431 1.00 88.94 191 ALA A O 1
ATOM 1476 N N . SER A 1 192 ? 15.745 -3.331 -16.539 1.00 87.9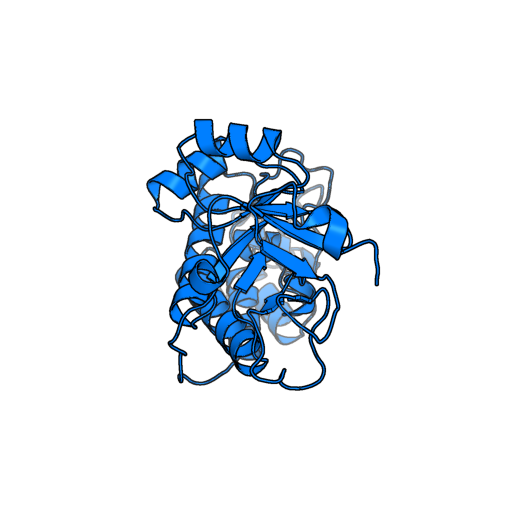4 192 SER A N 1
ATOM 1477 C CA . SER A 1 192 ? 16.599 -3.758 -15.414 1.00 87.94 192 SER A CA 1
ATOM 1478 C C . SER A 1 192 ? 16.456 -2.898 -14.147 1.00 87.94 192 SER A C 1
ATOM 1480 O O . SER A 1 192 ? 16.840 -3.321 -13.060 1.00 87.94 192 SER A O 1
ATOM 1482 N N . TYR A 1 193 ? 15.879 -1.692 -14.245 1.00 87.62 193 TYR A N 1
ATOM 1483 C CA . TYR A 1 193 ? 15.555 -0.861 -13.073 1.00 87.62 193 TYR A CA 1
ATOM 1484 C C . TYR A 1 193 ? 14.282 -1.316 -12.342 1.00 87.62 193 TYR A C 1
ATOM 1486 O O . TYR A 1 193 ? 13.960 -0.776 -11.280 1.00 87.62 193 TYR A O 1
ATOM 1494 N N . LEU A 1 194 ? 13.539 -2.255 -12.925 1.00 92.44 194 LEU A N 1
ATOM 1495 C CA . LEU A 1 194 ? 12.227 -2.714 -12.477 1.00 92.44 194 LEU A CA 1
ATOM 1496 C C . LEU A 1 194 ? 12.245 -4.163 -11.993 1.00 92.44 194 LEU A C 1
ATOM 1498 O O . LEU A 1 194 ? 11.195 -4.712 -11.683 1.00 92.44 194 LEU A O 1
ATOM 1502 N N . GLU A 1 195 ? 13.430 -4.750 -11.874 1.00 90.44 195 GLU A N 1
ATOM 1503 C CA . GLU A 1 195 ? 13.625 -6.082 -11.331 1.00 90.44 195 GLU A CA 1
ATOM 1504 C C . GLU A 1 195 ? 14.623 -6.058 -10.172 1.00 90.44 195 GLU A C 1
ATOM 1506 O O . GLU A 1 195 ? 15.579 -5.277 -10.127 1.00 90.44 195 GLU A O 1
ATOM 1511 N N . TYR A 1 196 ? 14.398 -6.955 -9.220 1.00 89.19 196 TYR A N 1
ATOM 1512 C CA . TYR A 1 196 ? 15.398 -7.341 -8.241 1.00 89.19 196 TYR A CA 1
ATOM 1513 C C . TYR A 1 196 ? 15.772 -8.802 -8.464 1.00 89.19 196 TYR A C 1
ATOM 1515 O O . TYR A 1 196 ? 14.917 -9.648 -8.734 1.00 89.19 196 TYR A O 1
ATOM 1523 N N . SER A 1 197 ? 17.066 -9.090 -8.328 1.00 85.44 197 SER A N 1
ATOM 1524 C CA . SER A 1 197 ? 17.638 -10.422 -8.540 1.00 85.44 197 SER A CA 1
ATOM 1525 C C . SER A 1 197 ? 17.563 -11.332 -7.313 1.00 85.44 197 SER A C 1
ATOM 1527 O O . SER A 1 197 ? 17.993 -12.481 -7.376 1.00 85.44 197 SER A O 1
ATOM 1529 N N . TRP A 1 198 ? 17.058 -10.825 -6.187 1.00 88.38 198 TRP A N 1
ATOM 1530 C CA . TRP A 1 198 ? 16.868 -11.597 -4.964 1.00 88.38 198 TRP A CA 1
ATOM 1531 C C . TRP A 1 198 ? 15.392 -11.887 -4.719 1.00 88.38 198 TRP A C 1
ATOM 1533 O O . TRP A 1 198 ? 14.503 -11.210 -5.231 1.00 88.38 198 TRP A O 1
ATOM 1543 N N . GLU A 1 199 ? 15.154 -12.867 -3.860 1.00 82.19 199 GLU A N 1
ATOM 1544 C CA . GLU A 1 199 ? 13.839 -13.230 -3.356 1.00 82.19 199 GLU A CA 1
ATOM 1545 C C . GLU A 1 199 ? 13.912 -13.469 -1.844 1.00 82.19 199 GLU A C 1
ATOM 1547 O O . GLU A 1 199 ? 14.955 -13.844 -1.300 1.00 82.19 199 GLU A O 1
ATOM 1552 N N . ASP A 1 200 ? 12.801 -13.226 -1.151 1.00 86.25 200 ASP A N 1
ATOM 1553 C CA . ASP A 1 200 ? 12.681 -13.490 0.282 1.00 86.25 200 ASP A CA 1
ATOM 1554 C C . ASP A 1 200 ? 12.053 -14.868 0.517 1.00 86.25 200 ASP A C 1
ATOM 1556 O O . ASP A 1 200 ? 10.855 -15.065 0.314 1.00 86.25 200 ASP A O 1
ATOM 1560 N N . LEU A 1 201 ? 12.874 -15.811 0.982 1.00 78.94 201 LEU A N 1
ATOM 1561 C CA . LEU A 1 201 ? 12.510 -17.218 1.183 1.00 78.94 201 LEU A CA 1
ATOM 1562 C C . LEU A 1 201 ? 11.758 -17.496 2.497 1.00 78.94 201 LEU A C 1
ATOM 1564 O O . LEU A 1 201 ? 11.528 -18.655 2.850 1.00 78.94 201 LEU A O 1
ATOM 1568 N N . ALA A 1 202 ? 11.414 -16.470 3.277 1.00 82.88 202 ALA A N 1
ATOM 1569 C CA . ALA A 1 202 ? 10.714 -16.672 4.541 1.00 82.88 202 ALA A CA 1
ATOM 1570 C C . ALA A 1 202 ? 9.254 -17.155 4.350 1.00 82.88 202 ALA A C 1
ATOM 1572 O O . ALA A 1 202 ? 8.632 -16.883 3.320 1.00 82.88 202 ALA A O 1
ATOM 1573 N N . PRO A 1 203 ? 8.665 -17.837 5.359 1.00 84.62 203 PRO A N 1
ATOM 1574 C CA . PRO A 1 203 ? 7.349 -18.463 5.239 1.00 84.62 203 PRO A CA 1
ATOM 1575 C C . PRO A 1 203 ? 6.241 -17.511 4.780 1.00 84.62 203 PRO A C 1
ATOM 1577 O O . PRO A 1 203 ? 6.100 -16.390 5.284 1.00 84.62 203 PRO A O 1
ATOM 1580 N N . PHE A 1 204 ? 5.444 -17.991 3.832 1.00 90.12 204 PHE A N 1
ATOM 1581 C CA . PHE A 1 204 ? 4.317 -17.275 3.255 1.00 90.12 204 PHE A CA 1
ATOM 1582 C C . PHE A 1 204 ? 3.056 -17.410 4.120 1.00 90.12 204 PHE A C 1
ATOM 1584 O O . PHE A 1 204 ? 2.652 -18.525 4.443 1.00 90.12 204 PHE A O 1
ATOM 1591 N N . ASP A 1 205 ? 2.438 -16.284 4.486 1.00 93.81 205 ASP A N 1
ATOM 1592 C CA . ASP A 1 205 ? 1.222 -16.236 5.309 1.00 93.81 205 ASP A CA 1
ATOM 1593 C C . ASP A 1 205 ? 0.402 -14.952 5.058 1.00 93.81 205 ASP A C 1
ATOM 1595 O O . ASP A 1 205 ? 0.407 -14.005 5.854 1.00 93.81 205 ASP A O 1
ATOM 1599 N N . LEU A 1 206 ? -0.302 -14.899 3.919 1.00 93.19 206 LEU A N 1
ATOM 1600 C CA . LEU A 1 206 ? -1.175 -13.763 3.584 1.00 93.19 206 LEU A CA 1
ATOM 1601 C C . LEU A 1 206 ? -2.400 -13.645 4.503 1.00 93.19 206 LEU A C 1
ATOM 1603 O O . LEU A 1 206 ? -2.806 -12.538 4.854 1.00 93.19 206 LEU A O 1
ATOM 1607 N N . GLU A 1 207 ? -3.008 -14.762 4.904 1.00 95.31 207 GLU A N 1
ATOM 1608 C CA . GLU A 1 207 ? -4.197 -14.720 5.764 1.00 95.31 207 GLU A CA 1
ATOM 1609 C C . GLU A 1 207 ? -3.834 -14.311 7.197 1.00 95.31 207 GLU A C 1
ATOM 1611 O O . GLU A 1 207 ? -4.565 -13.539 7.821 1.00 95.31 207 GLU A O 1
ATOM 1616 N N . GLY A 1 208 ? -2.690 -14.757 7.722 1.00 96.56 208 GLY A N 1
ATOM 1617 C CA . GLY A 1 208 ? -2.190 -14.319 9.021 1.00 96.56 208 GLY A CA 1
ATOM 1618 C C . GLY A 1 208 ? -1.936 -12.817 9.060 1.00 96.56 208 GLY A C 1
ATOM 1619 O O . G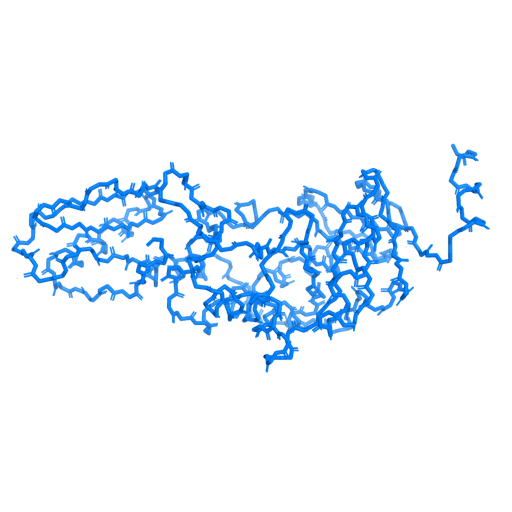LY A 1 208 ? -2.440 -12.139 9.963 1.00 96.56 208 GLY A O 1
ATOM 1620 N N . ILE A 1 209 ? -1.255 -12.263 8.046 1.00 97.25 209 ILE A N 1
ATOM 1621 C CA . ILE A 1 209 ? -1.012 -10.815 8.002 1.00 97.25 209 ILE A CA 1
ATOM 1622 C C . ILE A 1 209 ? -2.303 -10.016 7.777 1.00 97.25 209 ILE A C 1
ATOM 1624 O O . ILE A 1 209 ? -2.481 -8.967 8.397 1.00 97.25 209 ILE A O 1
ATOM 1628 N N . ARG A 1 210 ? -3.259 -10.535 6.987 1.00 97.31 210 ARG A N 1
ATOM 1629 C CA . ARG A 1 210 ? -4.601 -9.944 6.843 1.00 97.31 210 ARG A CA 1
ATOM 1630 C C . ARG A 1 210 ? -5.294 -9.820 8.194 1.00 97.31 210 ARG A C 1
ATOM 1632 O O . ARG A 1 210 ? -5.772 -8.741 8.549 1.00 97.31 210 ARG A O 1
ATOM 1639 N N . ARG A 1 211 ? -5.342 -10.909 8.967 1.00 97.44 211 ARG A N 1
ATOM 1640 C CA . ARG A 1 211 ? -5.949 -10.912 10.307 1.00 97.44 211 ARG A CA 1
ATOM 1641 C C . ARG A 1 211 ? -5.252 -9.935 11.239 1.00 97.44 211 ARG A C 1
ATOM 1643 O O . ARG A 1 211 ? -5.920 -9.245 12.009 1.00 97.44 211 ARG A O 1
ATOM 1650 N N . GLU A 1 212 ? -3.927 -9.852 11.170 1.00 97.19 212 GLU A N 1
ATOM 1651 C CA . GLU A 1 212 ? -3.174 -8.929 12.008 1.00 97.19 212 GLU A CA 1
ATOM 1652 C C . GLU A 1 212 ? -3.476 -7.461 11.679 1.00 97.19 212 GLU A C 1
ATOM 1654 O O . GLU A 1 212 ? -3.759 -6.693 12.603 1.00 97.19 212 GLU A O 1
ATOM 1659 N N . ILE A 1 213 ? -3.501 -7.091 10.394 1.00 98.00 213 ILE A N 1
ATOM 1660 C CA . ILE A 1 213 ? -3.893 -5.750 9.938 1.00 98.00 213 ILE A CA 1
ATOM 1661 C C . ILE A 1 213 ? -5.317 -5.424 10.396 1.00 98.00 213 ILE A C 1
ATOM 1663 O O . ILE A 1 213 ? -5.536 -4.383 11.017 1.00 98.00 213 ILE A O 1
ATOM 1667 N N . LEU A 1 214 ? -6.286 -6.316 10.161 1.00 97.62 214 LEU A N 1
ATOM 1668 C CA . LEU A 1 214 ? -7.684 -6.098 10.553 1.00 97.62 214 LEU A CA 1
ATOM 1669 C C . LEU A 1 214 ? -7.833 -5.910 12.067 1.00 97.62 214 LEU A C 1
ATOM 1671 O O . LEU A 1 214 ? -8.530 -4.995 12.508 1.00 97.62 214 LEU A O 1
ATOM 1675 N N . ARG A 1 215 ? -7.131 -6.722 12.867 1.00 97.00 215 ARG A N 1
ATOM 1676 C CA . ARG A 1 215 ? -7.088 -6.578 14.329 1.00 97.00 215 ARG A CA 1
ATOM 1677 C C . ARG A 1 215 ? -6.518 -5.222 14.740 1.00 97.00 215 ARG A C 1
ATOM 1679 O O . ARG A 1 215 ? -7.076 -4.575 15.623 1.00 97.00 215 ARG A O 1
ATOM 1686 N N . LYS A 1 216 ? -5.426 -4.793 14.102 1.00 97.06 216 LYS A N 1
ATOM 1687 C CA . LYS A 1 216 ? -4.749 -3.515 14.377 1.00 97.06 216 LYS A CA 1
ATOM 1688 C C . LYS A 1 216 ? -5.452 -2.293 13.792 1.00 97.06 216 LYS A C 1
ATOM 1690 O O . LYS A 1 216 ? -5.016 -1.172 14.030 1.00 97.06 216 LYS A O 1
ATOM 1695 N N . SER A 1 217 ? -6.553 -2.508 13.080 1.00 97.06 217 SER A N 1
ATOM 1696 C CA . SER A 1 217 ? -7.374 -1.467 12.462 1.00 97.06 217 SER A CA 1
ATOM 1697 C C . SER A 1 217 ? -8.730 -1.297 13.154 1.00 97.06 217 SER A C 1
ATOM 1699 O O . SER A 1 217 ? -9.587 -0.587 12.646 1.00 97.06 217 SER A O 1
ATOM 1701 N N . ILE A 1 218 ? -8.963 -1.918 14.317 1.00 96.69 218 ILE A N 1
ATOM 1702 C CA . ILE A 1 218 ? -10.206 -1.717 15.079 1.00 96.69 218 ILE A CA 1
ATOM 1703 C C . ILE A 1 218 ? -10.208 -0.306 15.676 1.00 96.69 218 ILE A C 1
ATOM 1705 O O . ILE A 1 218 ? -9.410 -0.013 16.571 1.00 96.69 218 ILE A O 1
ATOM 1709 N N . VAL A 1 219 ? -11.119 0.554 15.216 1.00 95.44 219 VAL A N 1
ATOM 1710 C CA . VAL A 1 219 ? -11.207 1.958 15.647 1.00 95.44 219 VAL A CA 1
ATOM 1711 C C . VAL A 1 219 ? -12.337 2.131 16.655 1.00 95.44 219 VAL A C 1
ATOM 1713 O O . VAL A 1 219 ? -13.499 1.883 16.338 1.00 95.44 219 VAL A O 1
ATOM 1716 N N . LEU A 1 220 ? -12.013 2.611 17.857 1.00 93.00 220 LEU A N 1
ATOM 1717 C CA . LEU A 1 220 ? -12.999 3.026 18.859 1.00 93.00 220 LEU A CA 1
ATOM 1718 C C . LEU A 1 220 ? -13.288 4.524 18.723 1.00 93.00 220 LEU A C 1
ATOM 1720 O O . LEU A 1 220 ? -12.384 5.358 18.744 1.00 93.00 220 LEU A O 1
ATOM 1724 N N . LEU A 1 221 ? -14.566 4.860 18.604 1.00 90.94 221 LEU A N 1
ATOM 1725 C CA . LEU A 1 221 ? -15.083 6.217 18.504 1.00 90.94 221 LEU A CA 1
ATOM 1726 C C . LEU A 1 221 ? -15.749 6.605 19.830 1.00 90.94 221 LEU A C 1
ATOM 1728 O O . LEU A 1 221 ? -16.574 5.846 20.341 1.00 90.94 221 LEU A O 1
ATOM 1732 N N . LYS A 1 222 ? -15.420 7.802 20.341 1.00 82.94 222 LYS A N 1
ATOM 1733 C CA . LYS A 1 222 ? -15.852 8.326 21.654 1.00 82.94 222 LYS A CA 1
ATOM 1734 C C . LYS A 1 222 ? -15.483 7.406 22.838 1.00 82.94 222 LYS A C 1
ATOM 1736 O O . LYS A 1 222 ? -16.361 6.880 23.520 1.00 82.94 222 LYS A O 1
ATOM 1741 N N . PRO A 1 223 ? -14.181 7.191 23.104 1.00 67.81 223 PRO A N 1
ATOM 1742 C CA . PRO A 1 223 ? -13.726 6.280 24.158 1.00 67.81 223 PRO A CA 1
ATOM 1743 C C . PRO A 1 223 ? -14.177 6.697 25.569 1.00 67.81 223 PRO A C 1
ATOM 1745 O O . PRO A 1 223 ? -14.349 5.839 26.436 1.00 67.81 223 PRO A O 1
ATOM 1748 N N . GLU A 1 224 ? -14.392 7.992 25.806 1.00 67.25 224 GLU A N 1
ATOM 1749 C CA . GLU A 1 224 ? -14.864 8.571 27.070 1.00 67.25 224 GLU A CA 1
ATOM 1750 C C . GLU A 1 224 ? -16.315 8.218 27.424 1.00 67.25 224 GLU A C 1
ATOM 1752 O O . GLU A 1 224 ? -16.699 8.283 28.591 1.00 67.25 224 GLU A O 1
ATOM 1757 N N . THR A 1 225 ? -17.117 7.810 26.443 1.00 64.00 225 THR A N 1
ATOM 1758 C CA . THR A 1 225 ? -18.551 7.570 26.592 1.00 64.00 225 THR A CA 1
ATOM 1759 C C . THR A 1 225 ? -18.826 6.074 26.382 1.00 64.00 225 THR A C 1
ATOM 1761 O O . THR A 1 225 ? -18.900 5.637 25.245 1.00 64.00 225 THR A O 1
ATOM 1764 N N . PHE A 1 226 ? -18.962 5.299 27.475 1.00 59.03 226 PHE A N 1
ATOM 1765 C CA . PHE A 1 226 ? -19.963 4.219 27.682 1.00 59.03 226 PHE A CA 1
ATOM 1766 C C . PHE A 1 226 ? -19.584 2.830 28.235 1.00 59.03 226 PHE A C 1
ATOM 1768 O O . PHE A 1 226 ? -18.546 2.228 27.967 1.00 59.03 226 PHE A O 1
ATOM 1775 N N . GLU A 1 227 ? -20.600 2.326 28.954 1.00 60.53 227 GLU A N 1
ATOM 1776 C CA . GLU A 1 227 ? -20.875 1.008 29.538 1.00 60.53 227 GLU A CA 1
ATOM 1777 C C . GLU A 1 227 ? -21.362 -0.033 28.492 1.00 60.53 227 GLU A C 1
ATOM 1779 O O . GLU A 1 227 ? -22.459 -0.580 28.597 1.00 60.53 227 GLU A O 1
ATOM 1784 N N . GLY A 1 228 ? -20.591 -0.310 27.434 1.00 62.66 228 GLY A N 1
ATOM 1785 C CA . GLY A 1 228 ? -20.821 -1.489 26.574 1.00 62.66 228 GLY A CA 1
ATOM 1786 C C . GLY A 1 228 ? -22.101 -1.517 25.712 1.00 62.66 228 GLY A C 1
ATOM 1787 O O . GLY A 1 228 ? -22.460 -2.591 25.229 1.00 62.66 228 GLY A O 1
ATOM 1788 N N . LYS A 1 229 ? -22.773 -0.374 25.500 1.00 70.62 229 LYS A N 1
ATOM 1789 C CA . LYS A 1 229 ? -23.992 -0.226 24.666 1.00 70.62 229 LYS A CA 1
ATOM 1790 C C . LYS A 1 229 ? -23.746 0.349 23.257 1.00 70.62 229 LYS A C 1
ATOM 1792 O O . LYS A 1 229 ? -24.701 0.606 22.531 1.00 70.62 229 LYS A O 1
ATOM 1797 N N . GLY A 1 230 ? -22.487 0.548 22.865 1.00 83.00 230 GLY A N 1
ATOM 1798 C CA . GLY A 1 230 ? -22.134 1.171 21.586 1.00 83.00 230 GLY A CA 1
ATOM 1799 C C . GLY A 1 230 ? -22.444 0.317 20.350 1.00 83.00 230 GLY A C 1
ATOM 1800 O O . GLY A 1 230 ? -22.605 -0.903 20.427 1.00 83.00 230 GLY A O 1
ATOM 1801 N N . LYS A 1 231 ? -22.508 0.967 19.182 1.00 91.19 231 LYS A N 1
ATOM 1802 C CA . LYS A 1 231 ? -22.785 0.314 17.888 1.00 91.19 231 LYS A CA 1
ATOM 1803 C C . LYS A 1 231 ? -21.493 -0.173 17.221 1.00 91.19 231 LYS A C 1
ATOM 1805 O O . LYS A 1 231 ? -20.478 0.518 17.257 1.00 91.19 231 LYS A O 1
ATOM 1810 N N . ILE A 1 232 ? -21.544 -1.337 16.573 1.00 93.75 232 ILE A N 1
ATOM 1811 C CA . ILE A 1 232 ? -20.470 -1.822 15.693 1.00 93.75 232 ILE A CA 1
ATOM 1812 C C . ILE A 1 232 ? -20.846 -1.490 14.249 1.00 93.75 232 ILE A C 1
ATOM 1814 O O . ILE A 1 232 ? -21.935 -1.846 13.801 1.00 93.75 232 ILE A O 1
ATOM 1818 N N . PHE A 1 233 ? -19.947 -0.821 13.537 1.00 94.81 233 PHE A N 1
ATOM 1819 C CA . PHE A 1 233 ? -20.035 -0.568 12.102 1.00 94.81 233 PHE A CA 1
ATOM 1820 C C . PHE A 1 233 ? -19.030 -1.463 11.379 1.00 94.81 233 PHE A C 1
ATOM 1822 O O . PHE A 1 233 ? -17.876 -1.569 11.799 1.00 94.81 233 PHE A O 1
ATOM 1829 N N . ILE A 1 234 ? -19.473 -2.120 10.308 1.00 95.25 234 ILE A N 1
ATOM 1830 C CA . ILE A 1 234 ? -18.663 -3.066 9.534 1.00 95.25 234 ILE A CA 1
ATOM 1831 C C . ILE A 1 234 ? -18.554 -2.533 8.115 1.00 95.25 234 ILE A C 1
ATOM 1833 O O . ILE A 1 234 ? -19.572 -2.427 7.439 1.00 95.25 234 ILE A O 1
ATOM 1837 N N . ARG A 1 235 ? -17.334 -2.201 7.674 1.00 91.81 235 ARG A N 1
ATOM 1838 C CA . ARG A 1 235 ? -17.074 -1.579 6.359 1.00 91.81 235 ARG A CA 1
ATOM 1839 C C . ARG A 1 235 ? -17.990 -0.378 6.078 1.00 91.81 235 ARG A C 1
ATOM 1841 O O . ARG A 1 235 ? -18.404 -0.140 4.950 1.00 91.81 235 ARG A O 1
ATOM 1848 N N . GLU A 1 236 ? -18.292 0.384 7.121 1.00 90.38 236 GLU A N 1
ATOM 1849 C CA . GLU A 1 236 ? -19.153 1.559 7.065 1.00 90.38 236 GLU A CA 1
ATOM 1850 C C . GLU A 1 236 ? -18.577 2.625 7.996 1.00 90.38 236 GLU A C 1
ATOM 1852 O O . GLU A 1 236 ? -18.186 2.331 9.130 1.00 90.38 236 GLU A O 1
ATOM 1857 N N . LEU A 1 237 ? -18.519 3.865 7.513 1.00 88.31 237 LEU A N 1
ATOM 1858 C CA . LEU A 1 237 ? -18.078 5.009 8.301 1.00 88.31 237 LEU A CA 1
ATOM 1859 C C . LEU A 1 237 ? -19.317 5.780 8.768 1.00 88.31 237 LEU A C 1
ATOM 1861 O O . LEU A 1 237 ? -20.087 6.240 7.926 1.00 88.31 237 LEU A O 1
ATOM 1865 N N . PRO A 1 238 ? -19.542 5.937 10.082 1.00 86.75 238 PRO A N 1
ATOM 1866 C CA . PRO A 1 238 ? -20.723 6.641 10.559 1.00 86.75 238 PRO A CA 1
ATOM 1867 C C . PRO A 1 238 ? -20.646 8.139 10.246 1.00 86.75 238 PRO A C 1
ATOM 1869 O O . PRO A 1 238 ? -19.717 8.808 10.698 1.00 86.75 238 PRO A O 1
ATOM 1872 N N . GLU A 1 239 ? -21.670 8.688 9.582 1.00 82.50 239 GLU A N 1
ATOM 1873 C CA . GLU A 1 239 ? -21.815 10.142 9.364 1.00 82.50 239 GLU A CA 1
ATOM 1874 C C . GLU A 1 239 ? -21.890 10.923 10.685 1.00 82.50 239 GLU A C 1
ATOM 1876 O O . GLU A 1 239 ? -21.436 12.061 10.799 1.00 82.50 239 GLU A O 1
ATOM 1881 N N . ARG A 1 240 ? -22.486 10.308 11.714 1.00 84.19 240 ARG A N 1
ATOM 1882 C CA . ARG A 1 240 ? -22.561 10.848 13.074 1.00 84.19 240 ARG A CA 1
ATOM 1883 C C . ARG A 1 240 ? -22.190 9.770 14.073 1.00 84.19 240 ARG A C 1
ATOM 1885 O O . ARG A 1 240 ? -22.779 8.692 14.084 1.00 84.19 240 ARG A O 1
ATOM 1892 N N . ILE A 1 241 ? -21.244 10.089 14.952 1.00 85.00 241 ILE A N 1
ATOM 1893 C CA . ILE A 1 241 ? -20.813 9.171 16.006 1.00 85.00 241 ILE A CA 1
ATOM 1894 C C . ILE A 1 241 ? -21.926 9.078 17.067 1.00 85.00 241 ILE A C 1
ATOM 1896 O O . ILE A 1 241 ? -22.240 10.112 17.676 1.00 85.00 241 ILE A O 1
ATOM 1900 N N . PRO A 1 242 ? -22.490 7.879 17.331 1.00 84.62 242 PRO A N 1
ATOM 1901 C CA . PRO A 1 242 ? -23.514 7.676 18.357 1.00 84.62 242 PRO A CA 1
ATOM 1902 C C . PRO A 1 242 ? -23.127 8.275 19.717 1.00 84.62 242 PRO A C 1
ATOM 1904 O O . PRO A 1 242 ? -21.944 8.414 20.035 1.00 84.62 242 PRO A O 1
ATOM 1907 N N . SER A 1 243 ? -24.116 8.662 20.526 1.00 81.25 243 SER A N 1
ATOM 1908 C CA . SER A 1 243 ? -23.885 9.110 21.911 1.00 81.25 243 SER A CA 1
ATOM 1909 C C . SER A 1 243 ? -23.257 8.015 22.766 1.00 81.25 243 SER A C 1
ATOM 1911 O O . SER A 1 243 ? -22.416 8.309 23.609 1.00 81.25 243 SER A O 1
ATOM 1913 N N . ASP A 1 244 ? -23.620 6.765 22.479 1.00 82.00 244 ASP A N 1
ATOM 1914 C CA . ASP A 1 244 ? -23.302 5.602 23.306 1.00 82.00 244 ASP A CA 1
ATOM 1915 C C . ASP A 1 244 ? -21.960 4.945 22.928 1.00 82.00 244 ASP A C 1
ATOM 1917 O O . ASP A 1 244 ? -21.683 3.805 23.302 1.00 82.00 244 ASP A O 1
ATOM 1921 N N . GLY A 1 245 ? -21.138 5.653 22.145 1.00 86.69 245 GLY A N 1
ATOM 1922 C CA . GLY A 1 245 ? -19.895 5.145 21.568 1.00 86.69 245 GLY A CA 1
ATOM 1923 C C . GLY A 1 245 ? -20.113 4.261 20.335 1.00 86.69 245 GLY A C 1
ATOM 1924 O O . GLY A 1 245 ? -21.223 3.813 20.025 1.00 86.69 245 GLY A O 1
ATOM 1925 N N . ALA A 1 246 ? -19.037 4.018 19.587 1.00 91.75 246 ALA A N 1
ATOM 1926 C CA . ALA A 1 246 ? -19.064 3.106 18.447 1.00 91.75 246 ALA A CA 1
ATOM 1927 C C . ALA A 1 246 ? -17.702 2.470 18.178 1.00 91.75 246 ALA A C 1
ATOM 1929 O O . ALA A 1 246 ? -16.668 3.055 18.480 1.00 91.75 246 ALA A O 1
ATOM 1930 N N . VAL A 1 247 ? -17.703 1.293 17.558 1.00 94.44 247 VAL A N 1
ATOM 1931 C CA . VAL A 1 247 ? -16.496 0.661 17.016 1.00 94.44 247 VAL A CA 1
ATOM 1932 C C . VAL A 1 247 ? -16.668 0.462 15.519 1.00 94.44 247 VAL A C 1
ATOM 1934 O O . VAL A 1 247 ? -17.715 0.002 15.072 1.00 94.44 247 VAL A O 1
ATOM 1937 N N . VAL A 1 248 ? -15.637 0.803 14.753 1.00 95.31 248 VAL A N 1
ATOM 1938 C CA . VAL A 1 248 ? -15.555 0.535 13.315 1.00 95.31 248 VAL A CA 1
ATOM 1939 C C . VAL A 1 248 ? -14.573 -0.609 13.092 1.00 95.31 248 VAL A C 1
ATOM 1941 O O . VAL A 1 248 ? -13.449 -0.581 13.600 1.00 95.31 248 VAL A O 1
ATOM 1944 N N . ILE A 1 249 ? -15.012 -1.608 12.331 1.00 96.88 249 ILE A N 1
ATOM 1945 C CA . ILE A 1 249 ? -14.184 -2.704 11.825 1.00 96.88 249 ILE A CA 1
ATOM 1946 C C . ILE A 1 249 ? -14.328 -2.826 10.311 1.00 96.88 249 ILE A C 1
ATOM 1948 O O . ILE A 1 249 ? -15.336 -2.428 9.728 1.00 96.88 249 ILE A O 1
ATOM 1952 N N . PHE A 1 250 ? -13.319 -3.406 9.668 1.00 95.38 250 PHE A N 1
ATOM 1953 C CA . PHE A 1 250 ? -13.199 -3.408 8.207 1.00 95.38 250 PHE A CA 1
ATOM 1954 C C . PHE A 1 250 ? -13.472 -4.768 7.546 1.00 95.38 250 PHE A C 1
ATOM 1956 O O . PHE A 1 250 ? -13.364 -4.891 6.329 1.00 95.38 250 PHE A O 1
ATOM 1963 N N . ALA A 1 251 ? -13.893 -5.770 8.323 1.00 96.44 251 ALA A N 1
ATOM 1964 C CA . ALA A 1 251 ? -14.350 -7.065 7.823 1.00 96.44 251 ALA A CA 1
ATOM 1965 C C . ALA A 1 251 ? -15.462 -7.640 8.714 1.00 96.44 251 ALA A C 1
ATOM 1967 O O . ALA A 1 251 ? -15.540 -7.337 9.905 1.00 96.44 251 ALA A O 1
ATOM 1968 N N . GLY A 1 252 ? -16.312 -8.490 8.136 1.00 96.69 252 GLY A N 1
ATOM 1969 C CA . GLY A 1 252 ? -17.412 -9.164 8.836 1.00 96.69 252 GLY A CA 1
ATOM 1970 C C . GLY A 1 252 ? -17.034 -10.497 9.488 1.00 96.69 252 GLY A C 1
ATOM 1971 O O . GLY A 1 252 ? -17.924 -11.253 9.874 1.00 96.69 252 GLY A O 1
ATOM 1972 N N . ASP A 1 253 ? -15.741 -10.820 9.579 1.00 97.75 253 ASP A N 1
ATOM 1973 C CA . ASP A 1 253 ? -15.288 -12.108 10.105 1.00 97.75 253 ASP A CA 1
ATOM 1974 C C . ASP A 1 253 ? -15.753 -12.300 11.568 1.00 97.75 253 ASP A C 1
ATOM 1976 O O . ASP A 1 253 ? -15.561 -11.396 12.390 1.00 97.75 253 ASP A O 1
ATOM 1980 N N . PRO A 1 254 ? -16.297 -13.476 11.955 1.00 97.62 254 PRO A N 1
ATOM 1981 C CA . PRO A 1 254 ? -16.837 -13.692 13.301 1.00 97.62 254 PRO A CA 1
ATOM 1982 C C . PRO A 1 254 ? -15.848 -13.380 14.432 1.00 97.62 254 PRO A C 1
ATOM 1984 O O . PRO A 1 254 ? -16.220 -12.776 15.436 1.00 97.62 254 PRO A O 1
ATOM 1987 N N . TRP A 1 255 ? -14.571 -13.734 14.255 1.00 97.25 255 TRP A N 1
ATOM 1988 C CA . TRP A 1 255 ? -13.520 -13.460 15.238 1.00 97.25 255 TRP A CA 1
ATOM 1989 C C . TRP A 1 255 ? -13.283 -11.952 15.433 1.00 97.25 255 TRP A C 1
ATOM 1991 O O . TRP A 1 255 ? -13.049 -11.506 16.555 1.00 97.25 255 TRP A O 1
ATOM 2001 N N . LEU A 1 256 ? -13.386 -11.156 14.364 1.00 97.69 256 LEU A N 1
ATOM 2002 C CA . LEU A 1 256 ? -13.187 -9.709 14.410 1.00 97.69 256 LEU A CA 1
ATOM 2003 C C . LEU A 1 256 ? -14.391 -9.010 15.048 1.00 97.69 256 LEU A C 1
ATOM 2005 O O . LEU A 1 256 ? -14.224 -8.072 15.825 1.00 97.69 256 LEU A O 1
ATOM 2009 N N . VAL A 1 257 ? -15.600 -9.509 14.779 1.00 97.38 257 VAL A N 1
ATOM 2010 C CA . VAL A 1 257 ? -16.832 -9.044 15.430 1.00 97.38 257 VAL A CA 1
ATOM 2011 C C . VAL A 1 257 ? -16.780 -9.291 16.942 1.00 97.38 257 VAL A C 1
ATOM 2013 O O . VAL A 1 257 ? -17.147 -8.406 17.717 1.00 97.38 257 VAL A O 1
ATOM 2016 N N . GLU A 1 258 ? -16.292 -10.451 17.389 1.00 96.62 258 GLU A N 1
ATOM 2017 C CA . GLU A 1 258 ? -16.115 -10.722 18.822 1.00 96.62 258 GLU A CA 1
ATOM 2018 C C . GLU A 1 258 ? -15.058 -9.813 19.465 1.00 96.62 258 GLU A C 1
ATOM 2020 O O . GLU A 1 258 ? -15.293 -9.278 20.553 1.00 96.62 258 GLU A O 1
ATOM 2025 N N . LEU A 1 259 ? -13.944 -9.542 18.777 1.00 96.44 259 LEU A N 1
ATOM 2026 C CA . LEU A 1 259 ? -12.961 -8.558 19.243 1.00 96.44 259 LEU A CA 1
ATOM 2027 C C . LEU A 1 259 ? -13.560 -7.149 19.335 1.00 96.44 259 LEU A C 1
ATOM 2029 O O . LEU A 1 259 ? -13.364 -6.470 20.339 1.00 96.44 259 LEU A O 1
ATOM 2033 N N . ALA A 1 260 ? -14.353 -6.718 18.352 1.00 95.31 260 ALA A N 1
ATOM 2034 C CA . ALA A 1 260 ? -15.037 -5.425 18.391 1.00 95.31 260 ALA A CA 1
ATOM 2035 C C . ALA A 1 260 ? -15.991 -5.310 19.593 1.00 95.31 260 ALA A C 1
ATOM 2037 O O . ALA A 1 260 ? -16.016 -4.285 20.279 1.00 95.31 260 ALA A O 1
ATOM 2038 N N . LYS A 1 261 ? -16.733 -6.383 19.907 1.00 94.12 261 LYS A N 1
ATOM 2039 C CA . LYS A 1 261 ? -17.566 -6.459 21.121 1.00 94.12 261 LYS A CA 1
ATOM 2040 C C . LYS A 1 261 ? -16.721 -6.383 22.395 1.00 94.12 261 LYS A C 1
ATOM 2042 O O . LYS A 1 261 ? -17.153 -5.761 23.365 1.00 94.12 261 LYS A O 1
ATOM 2047 N N . ALA A 1 262 ? -15.548 -7.015 22.423 1.00 93.81 262 ALA A N 1
ATOM 2048 C CA . ALA A 1 262 ? -14.630 -6.949 23.560 1.00 93.81 262 ALA A CA 1
ATOM 2049 C C . ALA A 1 262 ? -14.064 -5.532 23.757 1.00 93.81 262 ALA A C 1
ATOM 2051 O O . ALA A 1 262 ? -14.037 -5.049 24.892 1.00 93.81 262 ALA A O 1
ATOM 2052 N N . VAL A 1 263 ? -13.715 -4.841 22.666 1.00 92.81 263 VAL A N 1
ATOM 2053 C CA . VAL A 1 263 ? -13.270 -3.438 22.665 1.00 92.81 263 VAL A CA 1
ATOM 2054 C C . VAL A 1 263 ? -14.362 -2.506 23.191 1.00 92.81 263 VAL A C 1
ATOM 2056 O O . VAL A 1 263 ? -14.104 -1.718 24.100 1.00 92.81 263 VAL A O 1
ATOM 2059 N N . LEU A 1 264 ? -15.609 -2.647 22.723 1.00 89.94 264 LEU A N 1
ATOM 2060 C CA . LEU A 1 264 ? -16.752 -1.883 23.255 1.00 89.94 264 LEU A CA 1
ATOM 2061 C C . LEU A 1 264 ? -16.965 -2.092 24.760 1.00 89.94 264 LEU A C 1
ATOM 2063 O O . LEU A 1 264 ? -17.409 -1.188 25.462 1.00 89.94 264 LEU A O 1
ATOM 2067 N N . LYS A 1 265 ? -16.651 -3.289 25.263 1.00 89.12 265 LYS A N 1
ATOM 2068 C CA . LYS A 1 265 ? -16.752 -3.648 26.685 1.00 89.12 265 LYS A CA 1
ATOM 2069 C C . LYS A 1 265 ? -15.486 -3.316 27.488 1.00 89.12 265 LYS A C 1
ATOM 2071 O O . LYS A 1 265 ? -15.419 -3.702 28.652 1.00 89.12 265 LYS A O 1
ATOM 2076 N N . ARG A 1 266 ? -14.484 -2.658 26.885 1.00 85.62 266 ARG A N 1
ATOM 2077 C CA . ARG A 1 266 ? -13.162 -2.359 27.476 1.00 85.62 266 ARG A CA 1
ATOM 2078 C C . ARG A 1 266 ? -12.413 -3.585 28.010 1.00 85.62 266 ARG A C 1
ATOM 2080 O O . ARG A 1 266 ? -11.581 -3.470 28.905 1.00 85.62 266 ARG A O 1
ATOM 2087 N N . LYS A 1 267 ? -12.714 -4.765 27.468 1.00 90.38 267 LYS A N 1
ATOM 2088 C CA . LYS A 1 267 ? -11.974 -5.996 27.773 1.00 90.38 267 LYS A CA 1
ATOM 2089 C C . LYS A 1 267 ? -10.686 -6.097 26.964 1.00 90.38 267 LYS A C 1
ATOM 2091 O O . LYS A 1 267 ? -9.763 -6.769 27.392 1.00 90.38 267 LYS A O 1
ATOM 2096 N N . GLU A 1 268 ? -10.645 -5.410 25.827 1.00 91.00 268 GLU A N 1
ATOM 2097 C CA . GLU A 1 268 ? -9.500 -5.313 24.928 1.00 91.00 268 GLU A CA 1
ATOM 2098 C C . GLU A 1 268 ? -9.314 -3.848 24.505 1.00 91.00 268 GLU A C 1
ATOM 2100 O O . GLU A 1 268 ? -10.307 -3.118 24.385 1.00 91.00 268 GLU A O 1
ATOM 2105 N N . PRO A 1 269 ? -8.078 -3.381 24.275 1.00 89.88 269 PRO A N 1
ATOM 2106 C CA . PRO A 1 269 ? -7.839 -2.047 23.750 1.00 89.88 269 PRO A CA 1
ATOM 2107 C C . PRO A 1 269 ? -8.166 -1.974 22.252 1.00 89.88 269 PRO A C 1
ATOM 2109 O O . PRO A 1 269 ? -7.882 -2.891 21.481 1.00 89.88 269 PRO A O 1
ATOM 2112 N N . ALA A 1 270 ? -8.697 -0.831 21.817 1.00 91.12 270 ALA A N 1
ATOM 2113 C CA . ALA A 1 270 ? -8.677 -0.479 20.403 1.00 91.12 270 ALA A CA 1
ATOM 2114 C C . ALA A 1 270 ? -7.245 -0.126 19.992 1.00 91.12 270 ALA A C 1
ATOM 2116 O O . ALA A 1 270 ? -6.549 0.596 20.705 1.00 91.12 270 ALA A O 1
ATOM 2117 N N . THR A 1 271 ? -6.813 -0.634 18.845 1.00 92.31 271 THR A N 1
ATOM 2118 C CA . THR A 1 271 ? -5.446 -0.433 18.330 1.00 92.31 271 THR A CA 1
ATOM 2119 C C . THR A 1 271 ? -5.423 0.332 17.010 1.00 92.31 271 THR A C 1
ATOM 2121 O O . THR A 1 271 ? -4.381 0.865 16.627 1.00 92.31 271 THR A O 1
ATOM 2124 N N . GLY A 1 272 ? -6.578 0.441 16.349 1.00 93.88 272 GLY A N 1
ATOM 2125 C CA . GLY A 1 272 ? -6.756 1.256 15.163 1.00 93.88 272 GLY A CA 1
ATOM 2126 C C . GLY A 1 272 ? -6.933 2.731 15.500 1.00 93.88 272 GLY A C 1
ATOM 2127 O O . GLY A 1 272 ? -7.422 3.107 16.569 1.00 93.88 272 GLY A O 1
ATOM 2128 N N . ARG A 1 273 ? -6.565 3.581 14.547 1.00 91.31 273 ARG A N 1
ATOM 2129 C CA . ARG A 1 273 ? -6.709 5.032 14.632 1.00 91.31 273 ARG A CA 1
ATOM 2130 C C . ARG A 1 273 ? -7.781 5.513 13.664 1.00 91.31 273 ARG A C 1
ATOM 2132 O O . ARG A 1 273 ? -7.839 5.069 12.527 1.00 91.31 273 ARG A O 1
ATOM 2139 N N . LYS A 1 274 ? -8.577 6.498 14.087 1.00 91.56 274 LYS A N 1
ATOM 2140 C CA . LYS A 1 274 ? -9.428 7.250 13.160 1.00 91.56 274 LYS A CA 1
ATOM 2141 C C . LYS A 1 274 ? -8.544 8.092 12.228 1.00 91.56 274 LYS A C 1
ATOM 2143 O O . LYS A 1 274 ? -7.864 9.014 12.683 1.00 91.56 274 LYS A O 1
ATOM 2148 N N . ASN A 1 275 ? -8.547 7.753 10.945 1.00 87.94 275 ASN A N 1
ATOM 2149 C CA . ASN A 1 275 ? -7.741 8.362 9.880 1.00 87.94 275 ASN A CA 1
ATOM 2150 C C . ASN A 1 275 ? -8.567 9.156 8.850 1.00 87.94 275 ASN A C 1
ATOM 2152 O O . ASN A 1 275 ? -7.963 9.825 8.005 1.00 87.94 275 ASN A O 1
ATOM 2156 N N . TRP A 1 276 ? -9.900 9.108 8.959 1.00 88.12 276 TRP A N 1
ATOM 2157 C CA . TRP A 1 276 ? -10.885 9.872 8.184 1.00 88.12 276 TRP A CA 1
ATOM 2158 C C . TRP A 1 276 ? -11.631 10.904 9.031 1.00 88.12 276 TRP A C 1
ATOM 2160 O O . TRP A 1 276 ? -11.361 11.066 10.243 1.00 88.12 276 TRP A O 1
#

Foldseek 3Di:
DVVVVVVPVPAPWDKEFEPDLAEHYEDAADDPAARPPHFAYEYAYAPCRLAPLDFLQLLLQQPDLLLLLQLLQLSLLVCVRSVHFEYEDADADADPDPPDLPSNHNFNDLLSRLSSLLSSQNSNVQQWFFYEYECQVHHDLSNLLNNVVVVVQGEYEYQDVVSVVVSVVSVRDDWYWHCPPRMITTPPDDRVSGTGPDGDPDDHDNPVSSVVSQQLNKDKFPPVAEQQPEEEAECDDDPDADNRIYIYTRHPDPVSVVSRSCCSNVVDPHNTDDRD